Protein AF-A0A529NZ23-F1 (afdb_monomer_lite)

pLDDT: mean 83.36, std 11.13, range [45.53, 96.25]

Sequence (266 aa):
NFFEANLSHVSPADTTLSVTLPNNNSGGGTLKLCANLRYHPFFLPAAAMLIGRTASDRSLAACSEVRLKNTLEVALVLDNSGSMSNLGTGAGQKRIDLLKQAAKQLVDTLAQQAAAIKQIDKPVQFSIVPFAASVNVGTQNDNASWMDTYGLSPVHHENFDWTTLNATNKYAQKFNGIWYKKGSDWGEQEGQMLTRFSLYRDMKVVTSHERIVGSKRVVCDEYRSNHTCKRSHDEYDYNDTYGPFASWQGCVEDRPYPYNVNDAPA

Radius of gyration: 38.14 Å; chains: 1; bounding box: 65×62×131 Å

Structure (mmCIF, N/CA/C/O backbone):
data_AF-A0A529NZ23-F1
#
_entry.id   AF-A0A529NZ23-F1
#
loop_
_atom_site.group_PDB
_atom_site.id
_atom_site.type_symbol
_atom_site.label_atom_id
_atom_site.label_alt_id
_atom_site.label_comp_id
_atom_site.label_asym_id
_atom_site.label_entity_id
_atom_site.label_seq_id
_atom_site.pdbx_PDB_ins_code
_atom_site.Cartn_x
_atom_site.Cartn_y
_atom_site.Cartn_z
_atom_site.occupancy
_atom_site.B_iso_or_equiv
_atom_site.auth_seq_id
_atom_site.auth_comp_id
_atom_site.auth_asym_id
_atom_site.auth_atom_id
_atom_site.pdbx_PDB_model_num
ATOM 1 N N . ASN A 1 1 ? 3.858 -41.351 -53.540 1.00 54.25 1 ASN A N 1
ATOM 2 C CA . ASN A 1 1 ? 3.116 -40.410 -52.679 1.00 54.25 1 ASN A CA 1
ATOM 3 C C . ASN A 1 1 ? 3.004 -39.072 -53.418 1.00 54.25 1 ASN A C 1
ATOM 5 O O . ASN A 1 1 ? 4.035 -38.510 -53.764 1.00 54.25 1 ASN A O 1
ATOM 9 N N . PHE A 1 2 ? 1.794 -38.601 -53.755 1.00 52.84 2 PHE A N 1
ATOM 10 C CA . PHE A 1 2 ? 1.559 -37.382 -54.564 1.00 52.84 2 PHE A CA 1
ATOM 11 C C . PHE A 1 2 ? 2.193 -36.116 -53.953 1.00 52.84 2 PHE A C 1
ATOM 13 O O . PHE A 1 2 ? 2.661 -35.236 -54.675 1.00 52.84 2 PHE A O 1
ATOM 20 N N . PHE A 1 3 ? 2.260 -36.052 -52.622 1.00 51.47 3 PHE A N 1
ATOM 21 C CA . PHE A 1 3 ? 2.822 -34.912 -51.900 1.00 51.47 3 PHE A CA 1
ATOM 22 C C . PHE A 1 3 ? 4.360 -34.872 -51.932 1.00 51.47 3 PHE A C 1
ATOM 24 O O . PHE A 1 3 ? 4.938 -33.790 -51.947 1.00 51.47 3 PHE A O 1
ATOM 31 N N . GLU A 1 4 ? 5.035 -36.020 -52.034 1.00 56.78 4 GLU A N 1
ATOM 32 C CA . GLU A 1 4 ? 6.508 -36.094 -52.035 1.00 56.78 4 GLU A CA 1
ATOM 33 C C . GLU A 1 4 ? 7.133 -35.669 -53.375 1.00 56.78 4 GLU A C 1
ATOM 35 O O . GLU A 1 4 ? 8.176 -35.022 -53.380 1.00 56.78 4 GLU A O 1
ATOM 40 N N . ALA A 1 5 ? 6.476 -35.938 -54.511 1.00 60.28 5 ALA A N 1
ATOM 41 C CA . ALA A 1 5 ? 6.982 -35.553 -55.840 1.00 60.28 5 ALA A CA 1
ATOM 42 C C . ALA A 1 5 ? 7.025 -34.024 -56.058 1.00 60.28 5 ALA A C 1
ATOM 44 O O . ALA A 1 5 ? 7.830 -33.509 -56.834 1.00 60.28 5 ALA A O 1
ATOM 45 N N . ASN A 1 6 ? 6.166 -33.289 -55.345 1.00 57.31 6 ASN A N 1
ATOM 46 C CA . ASN A 1 6 ? 6.165 -31.826 -55.325 1.00 57.31 6 ASN A CA 1
ATOM 47 C C . ASN A 1 6 ? 7.261 -31.249 -54.409 1.00 57.31 6 ASN A C 1
ATOM 49 O O . ASN A 1 6 ? 7.677 -30.113 -54.619 1.00 57.31 6 ASN A O 1
ATOM 53 N N . LEU A 1 7 ? 7.736 -32.007 -53.413 1.00 57.50 7 LEU A N 1
ATOM 54 C CA . LEU A 1 7 ? 8.766 -31.577 -52.457 1.00 57.50 7 LEU A CA 1
ATOM 55 C C . LEU A 1 7 ? 10.189 -31.963 -52.893 1.00 57.50 7 LEU A C 1
ATOM 57 O O . LEU A 1 7 ? 11.142 -31.299 -52.497 1.00 57.50 7 LEU A O 1
ATOM 61 N N . SER A 1 8 ? 10.348 -32.976 -53.751 1.00 56.72 8 SER A N 1
ATOM 62 C CA . SER A 1 8 ? 11.657 -33.432 -54.254 1.00 56.72 8 SER A CA 1
ATOM 63 C C . SER A 1 8 ? 12.394 -32.414 -55.138 1.00 56.72 8 SER A C 1
ATOM 65 O O . SER A 1 8 ? 13.553 -32.631 -55.474 1.00 56.72 8 SER A O 1
ATOM 67 N N . HIS A 1 9 ? 11.730 -31.318 -55.519 1.00 58.47 9 HIS A N 1
ATOM 68 C CA . HIS A 1 9 ? 12.276 -30.234 -56.344 1.00 58.47 9 HIS A CA 1
ATOM 69 C C . HIS A 1 9 ? 12.526 -28.941 -55.552 1.00 58.47 9 HIS A C 1
ATOM 71 O O . HIS A 1 9 ? 12.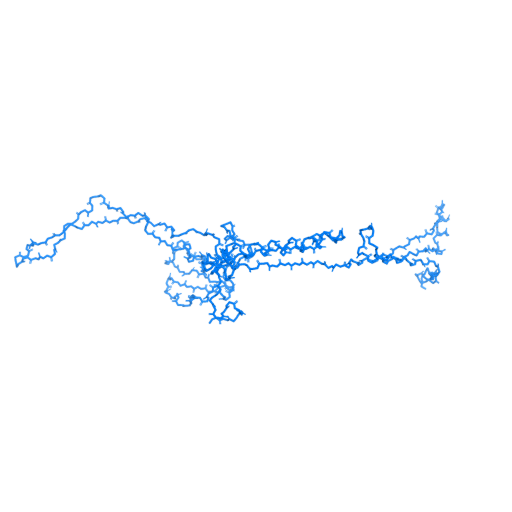765 -27.891 -56.144 1.00 58.47 9 HIS A O 1
ATOM 77 N N . VAL A 1 10 ? 12.478 -28.987 -54.215 1.00 64.94 10 VAL A N 1
ATOM 78 C CA . VAL A 1 10 ? 12.927 -27.862 -53.383 1.00 64.94 10 VAL A CA 1
ATOM 79 C C . VAL A 1 10 ? 14.457 -27.821 -53.430 1.00 64.94 10 VAL A C 1
ATOM 81 O O . VAL A 1 10 ? 15.138 -28.502 -52.666 1.00 64.94 10 VAL A O 1
ATOM 84 N N . SER A 1 11 ? 15.001 -27.053 -54.375 1.00 65.69 11 SER A N 1
ATOM 85 C CA . SER A 1 11 ? 16.442 -26.843 -54.503 1.00 65.69 11 SER A CA 1
ATOM 86 C C . SER A 1 11 ? 16.931 -25.85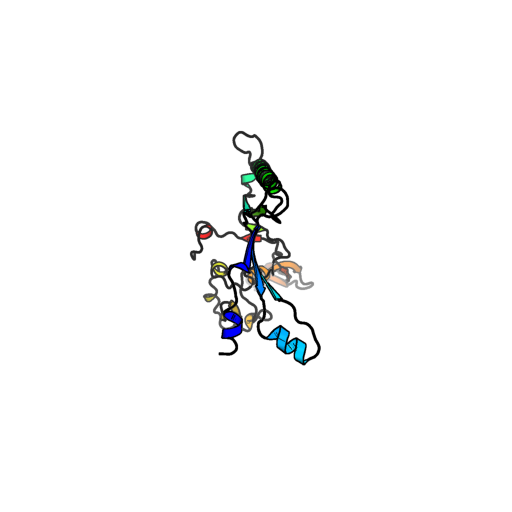3 -53.442 1.00 65.69 11 SER A C 1
ATOM 88 O O . SER A 1 11 ? 16.377 -24.755 -53.331 1.00 65.69 11 SER A O 1
ATOM 90 N N . PRO A 1 12 ? 18.012 -26.158 -52.702 1.00 62.53 12 PRO A N 1
ATOM 91 C CA . PRO A 1 12 ? 18.655 -25.179 -51.829 1.00 62.53 12 PRO A CA 1
ATOM 92 C C . PRO A 1 12 ? 19.096 -23.906 -52.571 1.00 62.53 12 PRO A C 1
ATOM 94 O O . PRO A 1 12 ? 19.132 -22.840 -51.965 1.00 62.53 12 PRO A O 1
ATOM 97 N N . ALA A 1 13 ? 19.376 -23.993 -53.879 1.00 70.69 13 ALA A N 1
ATOM 98 C CA . ALA A 1 13 ? 19.749 -22.843 -54.707 1.00 70.69 13 ALA A CA 1
ATOM 99 C C . ALA A 1 13 ? 18.588 -21.856 -54.948 1.00 70.69 13 ALA A C 1
ATOM 101 O O . ALA A 1 13 ? 18.836 -20.683 -55.211 1.00 70.69 13 ALA A O 1
ATOM 102 N N . ASP A 1 14 ? 17.335 -22.305 -54.802 1.00 75.81 14 ASP A N 1
ATOM 103 C CA . ASP A 1 14 ? 16.135 -21.462 -54.918 1.00 75.81 14 ASP A CA 1
ATOM 104 C C . ASP A 1 14 ? 15.753 -20.792 -53.587 1.00 75.81 14 ASP A C 1
ATOM 106 O O . ASP A 1 14 ? 14.727 -20.106 -53.491 1.00 75.81 14 ASP A O 1
ATOM 110 N N . THR A 1 15 ? 16.568 -20.993 -52.545 1.00 78.12 15 THR A N 1
ATOM 111 C CA . THR A 1 15 ? 16.392 -20.381 -51.228 1.00 78.12 15 THR A CA 1
ATOM 112 C C . THR A 1 15 ? 17.438 -19.297 -51.010 1.00 78.12 15 THR A C 1
ATOM 114 O O . THR A 1 15 ? 18.636 -19.561 -50.993 1.00 78.12 15 THR A O 1
ATOM 117 N N . THR A 1 16 ? 16.994 -18.065 -50.778 1.00 83.44 16 THR A N 1
ATOM 118 C CA . THR A 1 16 ? 17.874 -16.964 -50.370 1.00 83.44 16 THR A CA 1
ATOM 119 C C . THR A 1 16 ? 17.732 -16.723 -48.874 1.00 83.44 16 THR A C 1
ATOM 121 O O . THR A 1 16 ? 16.639 -16.412 -48.393 1.00 83.44 16 THR A O 1
ATOM 124 N N . LEU A 1 17 ? 18.843 -16.839 -48.144 1.00 80.56 17 LEU A N 1
ATOM 125 C CA . LEU A 1 17 ? 18.929 -16.470 -46.734 1.00 80.56 17 LEU A CA 1
ATOM 126 C C . LEU A 1 17 ? 19.473 -15.046 -46.609 1.00 80.56 17 LEU A C 1
ATOM 128 O O . LEU A 1 17 ? 20.592 -14.766 -47.032 1.00 80.56 17 LEU A O 1
ATOM 132 N N . SER A 1 18 ? 18.700 -14.152 -46.001 1.00 84.56 18 SER A N 1
ATOM 133 C CA . SER A 1 18 ? 19.134 -12.790 -45.692 1.00 84.56 18 SER A CA 1
ATOM 134 C C . SER A 1 18 ? 19.254 -12.601 -44.184 1.00 84.56 18 SER A C 1
ATOM 136 O O . SER A 1 18 ? 18.284 -12.818 -43.450 1.00 84.56 18 SER A O 1
ATOM 138 N N . VAL A 1 19 ? 20.431 -12.156 -43.745 1.00 78.81 19 VAL A N 1
ATOM 139 C CA . VAL A 1 19 ? 20.706 -11.749 -42.364 1.00 78.81 19 VAL A CA 1
ATOM 140 C C . VAL A 1 19 ? 20.800 -10.230 -42.328 1.00 78.81 19 VAL A C 1
ATOM 142 O O . VAL A 1 19 ? 21.653 -9.641 -42.990 1.00 78.81 19 VAL A O 1
ATOM 145 N N . THR A 1 20 ? 19.944 -9.588 -41.541 1.00 80.06 20 THR A N 1
ATOM 146 C CA . THR A 1 20 ? 20.077 -8.166 -41.222 1.00 80.06 20 THR A CA 1
ATOM 147 C C . THR A 1 20 ? 20.717 -8.045 -39.849 1.00 80.06 20 THR A C 1
ATOM 149 O O . THR A 1 20 ? 20.112 -8.409 -38.839 1.00 80.06 20 THR A O 1
ATOM 152 N N . LEU A 1 21 ? 21.963 -7.566 -39.833 1.00 73.69 21 LEU A N 1
ATOM 153 C CA . LEU A 1 21 ? 22.687 -7.273 -38.601 1.00 73.69 21 LEU A CA 1
ATOM 154 C C . LEU A 1 21 ? 22.240 -5.923 -38.021 1.00 73.69 21 LEU A C 1
ATOM 156 O O . LEU A 1 21 ? 21.904 -5.014 -38.790 1.00 73.69 21 LEU A O 1
ATOM 160 N N . PRO A 1 22 ? 22.283 -5.764 -36.686 1.00 69.81 22 PRO A N 1
ATOM 161 C CA . PRO A 1 22 ? 22.019 -4.484 -36.047 1.00 69.81 22 PRO A CA 1
ATOM 162 C C . PRO A 1 22 ? 22.964 -3.396 -36.565 1.00 69.81 22 PRO A C 1
ATOM 164 O O . PRO A 1 22 ? 24.168 -3.627 -36.687 1.00 69.81 22 PRO A O 1
ATOM 167 N N . ASN A 1 23 ? 22.441 -2.200 -36.845 1.00 64.06 23 ASN A N 1
ATOM 168 C CA . ASN A 1 23 ? 23.262 -1.039 -37.183 1.00 64.06 23 ASN A CA 1
ATOM 169 C C . ASN A 1 23 ? 22.909 0.173 -36.307 1.00 64.06 23 ASN A C 1
ATOM 171 O O . ASN A 1 23 ? 21.783 0.337 -35.837 1.00 64.06 23 ASN A O 1
ATOM 175 N N . ASN A 1 24 ? 23.905 1.027 -36.071 1.00 55.84 24 ASN A N 1
ATOM 176 C CA . ASN A 1 24 ? 23.799 2.126 -35.107 1.00 55.84 24 ASN A CA 1
ATOM 177 C C . ASN A 1 24 ? 23.061 3.363 -35.647 1.00 55.84 24 ASN A C 1
ATOM 179 O O . ASN A 1 24 ? 22.791 4.284 -34.881 1.00 55.84 24 ASN A O 1
ATOM 183 N N . ASN A 1 25 ? 22.709 3.398 -36.938 1.00 52.31 25 ASN A N 1
ATOM 184 C CA . ASN A 1 25 ? 22.304 4.636 -37.612 1.00 52.31 25 ASN A CA 1
ATOM 185 C C . ASN A 1 25 ? 20.798 4.747 -37.887 1.00 52.31 25 ASN A C 1
ATOM 187 O O . ASN A 1 25 ? 20.319 5.844 -38.168 1.00 52.31 25 ASN A O 1
ATOM 191 N N . SER A 1 26 ? 20.022 3.661 -37.812 1.00 45.53 26 SER A N 1
ATOM 192 C CA . SER A 1 26 ? 18.569 3.709 -38.041 1.00 45.53 26 SER A CA 1
ATOM 193 C C . SER A 1 26 ? 17.845 2.559 -37.334 1.00 45.53 26 SER A C 1
ATOM 195 O O . SER A 1 26 ? 17.457 1.574 -37.948 1.00 45.53 26 SER A O 1
ATOM 197 N N . GLY A 1 27 ? 17.651 2.695 -36.020 1.00 50.78 27 GLY A N 1
ATOM 198 C CA . GLY A 1 27 ? 16.527 2.061 -35.318 1.00 50.78 27 GLY A CA 1
ATOM 199 C C . GLY A 1 27 ? 16.468 0.529 -35.210 1.00 50.78 27 GLY A C 1
ATOM 200 O O . GLY A 1 27 ? 15.372 0.026 -34.997 1.00 50.78 27 GLY A O 1
ATOM 201 N N . GLY A 1 28 ? 17.563 -0.231 -35.302 1.00 51.31 28 GLY A N 1
ATOM 202 C CA . GLY A 1 28 ? 17.454 -1.697 -35.338 1.00 51.31 28 GLY A CA 1
ATOM 203 C C . GLY A 1 28 ? 18.426 -2.454 -34.446 1.00 51.31 28 GLY A C 1
ATOM 204 O O . GLY A 1 28 ? 19.345 -3.073 -34.963 1.00 51.31 28 GLY A O 1
ATOM 205 N N . GLY A 1 29 ? 18.169 -2.534 -33.135 1.00 62.53 29 GLY A N 1
ATOM 206 C CA . GLY A 1 29 ? 18.735 -3.570 -32.247 1.00 62.53 29 GLY A CA 1
ATOM 207 C C . GLY A 1 29 ? 18.154 -4.970 -32.515 1.00 62.53 29 GLY A C 1
ATOM 208 O O . GLY A 1 29 ? 18.043 -5.798 -31.614 1.00 62.53 29 GLY A O 1
ATOM 209 N N . THR A 1 30 ? 17.684 -5.209 -33.736 1.00 64.44 30 THR A N 1
ATOM 210 C CA . THR A 1 30 ? 16.941 -6.388 -34.167 1.00 64.44 30 THR A CA 1
ATOM 211 C C . THR A 1 30 ? 17.823 -7.205 -35.092 1.00 64.44 30 THR A C 1
ATOM 213 O O . THR A 1 30 ? 18.170 -6.757 -36.184 1.00 64.44 30 THR A O 1
ATOM 216 N N . LEU A 1 31 ? 18.170 -8.414 -34.662 1.00 72.62 31 LEU A N 1
ATOM 217 C CA . LEU A 1 31 ? 18.709 -9.429 -35.550 1.00 72.62 31 LEU A CA 1
ATOM 218 C C . LEU A 1 31 ? 17.527 -10.042 -36.301 1.00 72.62 31 LEU A C 1
ATOM 220 O O . LEU A 1 31 ? 16.664 -10.677 -35.689 1.00 72.62 31 LEU A O 1
ATOM 224 N N . LYS A 1 32 ? 17.482 -9.844 -37.618 1.00 82.06 32 LYS A N 1
ATOM 225 C CA . LYS A 1 32 ? 16.440 -10.420 -38.472 1.00 82.06 32 LYS A CA 1
ATOM 226 C C . LYS A 1 32 ? 17.046 -11.452 -39.406 1.00 82.06 32 LYS A C 1
ATOM 228 O O . LYS A 1 32 ? 17.988 -11.159 -40.141 1.00 82.06 32 LYS A O 1
ATOM 233 N N . LEU A 1 33 ? 16.480 -12.650 -39.381 1.00 83.31 33 LEU A N 1
ATOM 234 C CA . LEU A 1 33 ? 16.806 -13.744 -40.281 1.00 83.31 33 LEU A CA 1
ATOM 235 C C . LEU A 1 33 ? 15.581 -14.024 -41.145 1.00 83.31 33 LEU A C 1
ATOM 237 O O . LEU A 1 33 ? 14.532 -14.365 -40.609 1.00 83.31 33 LEU A O 1
ATOM 241 N N . CYS A 1 34 ? 15.703 -13.900 -42.463 1.00 88.12 34 CYS A N 1
ATOM 242 C CA . CYS A 1 34 ? 14.637 -14.270 -43.392 1.00 88.12 34 CYS A CA 1
ATOM 243 C C . CYS A 1 34 ? 15.142 -15.288 -44.407 1.00 88.12 34 CYS A C 1
ATOM 245 O O . CYS A 1 34 ? 16.198 -15.095 -45.008 1.00 88.12 34 CYS A O 1
ATOM 247 N N . ALA A 1 35 ? 14.361 -16.341 -44.623 1.00 87.56 35 ALA A N 1
ATOM 248 C CA . ALA A 1 35 ? 14.525 -17.289 -45.710 1.00 87.56 35 ALA A CA 1
ATOM 249 C C . ALA A 1 35 ? 13.401 -17.064 -46.725 1.00 87.56 35 ALA A C 1
ATOM 251 O O . ALA A 1 35 ? 12.222 -17.127 -46.375 1.00 87.56 35 ALA A O 1
ATOM 252 N N . ASN A 1 36 ? 13.771 -16.797 -47.974 1.00 88.38 36 ASN A N 1
ATOM 253 C CA . ASN A 1 36 ? 12.838 -16.689 -49.090 1.00 88.38 36 ASN A CA 1
ATOM 254 C C . ASN A 1 36 ? 13.072 -17.863 -50.037 1.00 88.38 36 ASN A C 1
ATOM 256 O O . ASN A 1 36 ? 14.165 -17.989 -50.583 1.00 88.38 36 ASN A O 1
ATOM 260 N N . LEU A 1 37 ? 12.056 -18.696 -50.236 1.00 86.62 37 LEU A N 1
ATOM 261 C CA . LEU A 1 37 ? 12.064 -19.818 -51.167 1.00 86.62 37 LEU A CA 1
ATOM 262 C C . LEU A 1 37 ? 11.203 -19.475 -52.383 1.00 86.62 37 LEU A C 1
ATOM 264 O O . LEU A 1 37 ? 10.022 -19.143 -52.244 1.00 86.62 37 LEU A O 1
ATOM 268 N N . ARG A 1 38 ? 11.772 -19.603 -53.584 1.00 85.56 38 ARG A N 1
ATOM 269 C CA . ARG A 1 38 ? 11.002 -19.606 -54.830 1.00 85.56 38 ARG A CA 1
ATOM 270 C C . ARG A 1 38 ? 10.615 -21.042 -55.171 1.00 85.56 38 ARG A C 1
ATOM 272 O O . ARG A 1 38 ? 11.429 -21.831 -55.630 1.00 85.56 38 ARG A O 1
ATOM 279 N N . TYR A 1 39 ? 9.362 -21.384 -54.912 1.00 83.38 39 TYR A N 1
ATOM 280 C CA . TYR A 1 39 ? 8.818 -22.705 -55.168 1.00 83.38 39 TYR A CA 1
ATOM 281 C C . TYR A 1 39 ? 8.266 -22.810 -56.594 1.00 83.38 39 TYR A C 1
ATOM 283 O O . TYR A 1 39 ? 7.374 -22.048 -56.978 1.00 83.38 39 TYR A O 1
ATOM 291 N N . HIS A 1 40 ? 8.776 -23.786 -57.345 1.00 83.31 40 HIS A N 1
ATOM 292 C CA . HIS A 1 40 ? 8.374 -24.105 -58.714 1.00 83.31 40 HIS A CA 1
ATOM 293 C C . HIS A 1 40 ? 7.441 -25.334 -58.694 1.00 83.31 40 HIS A C 1
ATOM 295 O O . HIS A 1 40 ? 7.916 -26.471 -58.647 1.00 83.31 40 HIS A O 1
ATOM 301 N N . PRO A 1 41 ? 6.107 -25.151 -58.667 1.00 80.19 41 PRO A N 1
ATOM 302 C CA . PRO A 1 41 ? 5.172 -26.266 -58.563 1.00 80.19 41 PRO A CA 1
ATOM 303 C C . PRO A 1 41 ? 5.152 -27.089 -59.854 1.00 80.19 41 PRO A C 1
ATOM 305 O O . PRO A 1 41 ? 4.814 -26.573 -60.916 1.00 80.19 41 PRO A O 1
ATOM 308 N N . PHE A 1 42 ? 5.435 -28.388 -59.763 1.00 80.00 42 PHE A N 1
ATOM 309 C CA . PHE A 1 42 ? 5.557 -29.253 -60.943 1.00 80.00 42 PHE A CA 1
ATOM 310 C C . PHE A 1 42 ? 4.226 -29.435 -61.695 1.00 80.00 42 PHE A C 1
ATOM 312 O O . PHE A 1 42 ? 4.172 -29.357 -62.920 1.00 80.00 42 PHE A O 1
ATOM 319 N N . PHE A 1 43 ? 3.122 -29.633 -60.969 1.00 81.19 43 PHE A N 1
ATOM 320 C CA . PHE A 1 43 ? 1.817 -29.944 -61.575 1.00 81.19 43 PHE A CA 1
ATOM 321 C C . PHE A 1 43 ? 0.916 -28.724 -61.803 1.00 81.19 43 PHE A C 1
ATOM 323 O O . PHE A 1 43 ? -0.050 -28.806 -62.565 1.00 81.19 43 PHE A O 1
ATOM 330 N N . LEU A 1 44 ? 1.203 -27.590 -61.156 1.00 84.00 44 LEU A N 1
ATOM 331 C CA . LEU A 1 44 ? 0.340 -26.408 -61.223 1.00 84.00 44 LEU A CA 1
ATOM 332 C C . LEU A 1 44 ? 0.247 -25.806 -62.640 1.00 84.00 44 LEU A C 1
ATOM 334 O O . LEU A 1 44 ? -0.865 -25.446 -63.022 1.00 84.00 44 LEU A O 1
ATOM 338 N N . PRO A 1 45 ? 1.326 -25.725 -63.448 1.00 85.56 45 PRO A N 1
ATOM 339 C CA . PRO A 1 45 ? 1.234 -25.241 -64.827 1.00 85.56 45 PRO A CA 1
ATOM 340 C C . PRO A 1 45 ? 0.336 -26.104 -65.713 1.00 85.56 45 PRO A C 1
ATOM 342 O O . PRO A 1 45 ? -0.512 -25.567 -66.422 1.00 85.56 45 PRO A O 1
ATOM 345 N N . ALA A 1 46 ? 0.461 -27.431 -65.628 1.00 84.94 46 ALA A N 1
ATOM 346 C CA . ALA A 1 46 ? -0.374 -28.354 -66.395 1.00 84.94 46 ALA A CA 1
ATOM 347 C C . ALA A 1 46 ? -1.851 -28.273 -65.969 1.00 84.94 46 ALA A C 1
ATOM 349 O O . ALA A 1 46 ? -2.742 -28.202 -66.814 1.00 84.94 46 ALA A O 1
ATOM 350 N N . ALA A 1 47 ? -2.116 -28.209 -64.661 1.00 85.12 47 ALA A N 1
ATOM 351 C CA . ALA A 1 47 ? -3.469 -28.041 -64.137 1.00 85.12 47 ALA A CA 1
ATOM 352 C C . ALA A 1 47 ? -4.085 -26.691 -64.537 1.00 85.12 47 ALA A C 1
ATOM 354 O O . ALA A 1 47 ? -5.253 -26.642 -64.912 1.00 85.12 47 ALA A O 1
ATOM 355 N N . ALA A 1 48 ? -3.306 -25.604 -64.501 1.00 86.12 48 ALA A N 1
ATOM 356 C CA . ALA A 1 48 ? -3.753 -24.288 -64.945 1.00 86.12 48 ALA A CA 1
ATOM 357 C C . ALA A 1 48 ? -4.086 -24.288 -66.444 1.00 86.12 48 ALA A C 1
ATOM 359 O O . ALA A 1 48 ? -5.137 -23.776 -66.827 1.00 86.12 48 ALA A O 1
ATOM 360 N N . MET A 1 49 ? -3.260 -24.934 -67.273 1.00 87.31 49 MET A N 1
ATOM 361 C CA . MET A 1 49 ? -3.490 -25.053 -68.714 1.00 87.31 49 MET A CA 1
ATOM 362 C C . MET A 1 49 ? -4.809 -25.775 -69.034 1.00 87.31 49 MET A C 1
ATOM 364 O O . MET A 1 49 ? -5.550 -25.329 -69.908 1.00 87.31 49 MET A O 1
ATOM 368 N N . LEU A 1 50 ? -5.150 -26.831 -68.286 1.00 89.12 50 LEU A N 1
ATOM 369 C CA . LEU A 1 50 ? -6.401 -27.588 -68.455 1.00 89.12 50 LEU A CA 1
ATOM 370 C C . LEU A 1 50 ? -7.667 -26.767 -68.160 1.00 89.12 50 LEU A C 1
ATOM 372 O O . LEU A 1 50 ? -8.731 -27.076 -68.687 1.00 89.12 50 LEU A O 1
ATOM 376 N N . ILE A 1 51 ? -7.556 -25.715 -67.348 1.00 92.69 51 ILE A N 1
ATOM 377 C CA . ILE A 1 51 ? -8.661 -24.798 -67.024 1.00 92.69 51 ILE A CA 1
ATOM 378 C C . ILE A 1 51 ? -8.533 -23.446 -67.746 1.00 92.69 51 ILE A C 1
ATOM 380 O O . ILE A 1 51 ? -9.174 -22.472 -67.352 1.00 92.69 51 ILE A O 1
ATOM 384 N N . GLY A 1 52 ? -7.689 -23.370 -68.783 1.00 88.75 52 GLY A N 1
ATOM 385 C CA . GLY A 1 52 ? -7.488 -22.168 -69.598 1.00 88.75 52 GLY A CA 1
ATOM 386 C C . GLY A 1 52 ? -6.801 -21.012 -68.864 1.00 88.75 52 GLY A C 1
ATOM 387 O O . GLY A 1 52 ? -7.041 -19.850 -69.182 1.00 88.75 52 GLY A O 1
ATOM 388 N N . ARG A 1 53 ? -5.973 -21.305 -67.855 1.00 89.88 53 ARG A N 1
ATOM 389 C CA . ARG A 1 53 ? -5.231 -20.320 -67.054 1.00 89.88 53 ARG A CA 1
ATOM 390 C C . ARG A 1 53 ? -3.722 -20.513 -67.177 1.00 89.88 53 ARG A C 1
ATOM 392 O O . ARG A 1 53 ? -3.231 -21.576 -67.543 1.00 89.88 53 ARG A O 1
ATOM 399 N N . THR A 1 54 ? -2.975 -19.482 -66.804 1.00 85.00 54 THR A N 1
ATOM 400 C CA . THR A 1 54 ? -1.521 -19.541 -66.637 1.00 85.00 54 THR A CA 1
ATOM 401 C C . THR A 1 54 ? -1.166 -19.726 -65.163 1.00 85.00 54 THR A C 1
ATOM 403 O O . THR A 1 54 ? -1.845 -19.210 -64.271 1.00 85.00 54 THR A O 1
ATOM 406 N N . ALA A 1 55 ? -0.107 -20.490 -64.893 1.00 83.50 55 ALA A N 1
ATOM 407 C CA . ALA A 1 55 ? 0.469 -20.622 -63.559 1.00 83.50 55 ALA A CA 1
ATOM 408 C C . ALA A 1 55 ? 1.792 -19.864 -63.472 1.00 83.50 55 ALA A C 1
ATOM 410 O O . ALA A 1 55 ? 2.467 -19.640 -64.474 1.00 83.50 55 ALA A O 1
ATOM 411 N N . SER A 1 56 ? 2.165 -19.512 -62.251 1.00 83.25 56 SER A N 1
ATOM 412 C CA . SER A 1 56 ? 3.439 -18.887 -61.925 1.00 83.25 56 SER A CA 1
ATOM 413 C C . SER A 1 56 ? 4.013 -19.520 -60.667 1.00 83.25 56 SER A C 1
ATOM 415 O O . SER A 1 56 ? 3.284 -20.150 -59.891 1.00 83.25 56 SER A O 1
ATOM 417 N N . ASP A 1 57 ? 5.308 -19.319 -60.458 1.00 85.25 57 ASP A N 1
ATOM 418 C CA . ASP A 1 57 ? 5.997 -19.743 -59.243 1.00 85.25 57 ASP A CA 1
ATOM 419 C C . ASP A 1 57 ? 5.366 -19.110 -57.998 1.00 85.25 57 ASP A C 1
ATOM 421 O O . ASP A 1 57 ? 4.636 -18.109 -58.055 1.00 85.25 57 ASP A O 1
ATOM 425 N N . ARG A 1 58 ? 5.638 -19.710 -56.842 1.00 82.94 58 ARG A N 1
ATOM 426 C CA . ARG A 1 58 ? 5.174 -19.209 -55.549 1.00 82.94 58 ARG A CA 1
ATOM 427 C C . ARG A 1 58 ? 6.368 -18.815 -54.703 1.00 82.94 58 ARG A C 1
ATOM 429 O O . ARG A 1 58 ? 7.309 -19.582 -54.560 1.00 82.94 58 ARG A O 1
ATOM 436 N N . SER A 1 59 ? 6.325 -17.616 -54.137 1.00 83.31 59 SER A N 1
ATOM 437 C CA . SER A 1 59 ? 7.309 -17.191 -53.148 1.00 83.31 59 SER A CA 1
ATOM 438 C C . SER A 1 59 ? 6.787 -17.530 -51.758 1.00 83.31 59 SER A C 1
ATOM 440 O O . SER A 1 59 ? 5.656 -17.184 -51.416 1.00 83.31 59 SER A O 1
ATOM 442 N N . LEU A 1 60 ? 7.602 -18.236 -50.984 1.00 83.50 60 LEU A N 1
ATOM 443 C CA . LEU A 1 60 ? 7.367 -18.526 -49.578 1.00 83.50 60 LEU A CA 1
ATOM 444 C C . LEU A 1 60 ? 8.440 -17.802 -48.772 1.00 83.50 60 LEU A C 1
ATOM 446 O O . LEU A 1 60 ? 9.624 -17.914 -49.083 1.00 83.50 60 LEU A O 1
ATOM 450 N N . ALA A 1 61 ? 8.031 -17.073 -47.741 1.00 85.62 61 ALA A N 1
ATOM 451 C CA . ALA A 1 61 ? 8.944 -16.355 -46.866 1.00 85.62 61 ALA A CA 1
ATOM 452 C C . ALA A 1 61 ? 8.723 -16.792 -45.420 1.00 85.62 61 ALA A C 1
ATOM 454 O O . ALA A 1 61 ? 7.588 -16.834 -44.943 1.00 85.62 61 ALA A O 1
ATOM 455 N N . ALA A 1 62 ? 9.814 -17.085 -44.721 1.00 84.62 62 ALA A N 1
ATOM 456 C CA . ALA A 1 62 ? 9.827 -17.297 -43.284 1.00 84.62 62 ALA A CA 1
ATOM 457 C C . ALA A 1 62 ? 10.851 -16.346 -42.670 1.00 84.62 62 ALA A C 1
ATOM 459 O O . ALA A 1 62 ? 12.018 -16.354 -43.057 1.00 84.62 62 ALA A O 1
ATOM 460 N N . CYS A 1 63 ? 10.416 -15.522 -41.722 1.00 84.69 63 CYS A N 1
ATOM 461 C CA . CYS A 1 63 ? 11.287 -14.593 -41.017 1.00 84.69 63 CYS A CA 1
ATOM 462 C C . CYS A 1 63 ? 11.215 -14.843 -39.513 1.00 84.69 63 CYS A C 1
ATOM 464 O O . CYS A 1 63 ? 10.130 -15.005 -38.961 1.00 84.69 63 CYS A O 1
ATOM 466 N N . SER A 1 64 ? 12.373 -14.813 -38.862 1.00 78.31 64 SER A N 1
ATOM 467 C CA . SER A 1 64 ? 12.513 -14.753 -37.413 1.00 78.31 64 SER A CA 1
ATOM 468 C C . SER A 1 64 ? 13.228 -13.460 -37.048 1.00 78.31 64 SER A C 1
ATOM 470 O O . SER A 1 64 ? 14.237 -13.102 -37.657 1.00 78.31 64 SER A O 1
ATOM 472 N N . GLU A 1 65 ? 12.710 -12.757 -36.049 1.00 80.31 65 GLU A N 1
ATOM 473 C CA . GLU A 1 65 ? 13.256 -11.487 -35.587 1.00 80.31 65 GLU A CA 1
ATOM 474 C C . GLU A 1 65 ? 13.458 -11.542 -34.075 1.00 80.31 65 GLU A C 1
ATOM 476 O O . GLU A 1 65 ? 12.543 -11.884 -33.328 1.00 80.31 65 GLU A O 1
ATOM 481 N N . VAL A 1 66 ? 14.670 -11.215 -33.626 1.00 66.56 66 VAL A N 1
ATOM 482 C CA . VAL A 1 66 ? 15.022 -11.143 -32.206 1.00 66.56 66 VAL A CA 1
ATOM 483 C C . VAL A 1 66 ? 15.532 -9.743 -31.912 1.00 66.56 66 VAL A C 1
ATOM 485 O O . VAL A 1 66 ? 16.503 -9.282 -32.511 1.00 66.56 66 VAL A O 1
ATOM 488 N N . ARG A 1 67 ? 14.887 -9.059 -30.967 1.00 66.69 67 ARG A N 1
ATOM 489 C CA . ARG A 1 67 ? 15.326 -7.751 -30.477 1.00 66.69 67 ARG A CA 1
ATOM 490 C C . ARG A 1 67 ? 16.253 -7.936 -29.282 1.00 66.69 67 ARG A C 1
ATOM 492 O O . ARG A 1 67 ? 15.825 -8.425 -28.242 1.00 66.69 67 ARG A O 1
ATOM 499 N N . LEU A 1 68 ? 17.501 -7.515 -29.429 1.00 59.59 68 LEU A N 1
ATOM 500 C CA . LEU A 1 68 ? 18.499 -7.497 -28.365 1.00 59.59 68 LEU A CA 1
ATOM 501 C C . LEU A 1 68 ? 18.153 -6.320 -27.431 1.00 59.59 68 LEU A C 1
ATOM 503 O O . LEU A 1 68 ? 18.240 -5.161 -27.836 1.00 59.59 68 LEU A O 1
ATOM 507 N N . LYS A 1 69 ? 17.649 -6.600 -26.221 1.00 60.34 69 LYS A N 1
ATOM 508 C CA . LYS A 1 69 ? 17.160 -5.584 -25.268 1.00 60.34 69 LYS A CA 1
ATOM 509 C C . LYS A 1 69 ? 18.056 -5.518 -24.033 1.00 60.34 69 LYS A C 1
ATOM 511 O O . LYS A 1 69 ? 18.178 -6.518 -23.339 1.00 60.34 69 LYS A O 1
ATOM 516 N N . ASN A 1 70 ? 18.539 -4.320 -23.707 1.00 59.16 70 ASN A N 1
ATOM 517 C CA . ASN A 1 70 ? 19.041 -3.974 -22.375 1.00 59.16 70 ASN A CA 1
ATOM 518 C C . ASN A 1 70 ? 18.174 -2.826 -21.833 1.00 59.16 70 ASN A C 1
ATOM 520 O O . ASN A 1 70 ? 18.503 -1.659 -22.029 1.00 59.16 70 ASN A O 1
ATOM 524 N N . THR A 1 71 ? 17.025 -3.148 -21.237 1.00 69.88 71 THR A N 1
ATOM 525 C CA . THR A 1 71 ? 16.231 -2.191 -20.446 1.00 69.88 71 THR A CA 1
ATOM 526 C C . THR A 1 71 ? 16.687 -2.254 -18.995 1.00 69.88 71 THR A C 1
ATOM 528 O O . THR A 1 71 ? 16.919 -3.348 -18.483 1.00 69.88 71 THR A O 1
ATOM 531 N N . LEU A 1 72 ? 16.804 -1.104 -18.333 1.00 75.06 72 LEU A N 1
ATOM 532 C CA . LEU A 1 72 ? 17.146 -1.029 -16.913 1.00 75.06 72 LEU A CA 1
ATOM 533 C C . LEU A 1 72 ? 15.945 -0.523 -16.107 1.00 75.06 72 LEU A C 1
ATOM 535 O O . LEU A 1 72 ? 15.429 0.561 -16.371 1.00 75.06 72 LEU A O 1
ATOM 539 N N . GLU A 1 73 ? 15.532 -1.282 -15.098 1.00 83.81 73 GLU A N 1
ATOM 540 C CA . GLU A 1 73 ? 14.506 -0.875 -14.136 1.00 83.81 73 GLU A CA 1
ATOM 541 C C . GLU A 1 73 ? 15.167 -0.642 -12.775 1.00 83.81 73 GLU A C 1
ATOM 543 O O . GLU A 1 73 ? 15.870 -1.513 -12.262 1.00 83.81 73 GLU A O 1
ATOM 548 N N . VAL A 1 74 ? 14.979 0.548 -12.202 1.00 82.25 74 VAL A N 1
ATOM 549 C CA . VAL A 1 74 ? 15.610 0.957 -10.940 1.00 82.25 74 VAL A CA 1
ATOM 550 C C . VAL A 1 74 ? 14.542 1.406 -9.952 1.00 82.25 74 VAL A C 1
ATOM 552 O O . VAL A 1 74 ? 13.803 2.352 -10.220 1.00 82.25 74 VAL A O 1
ATOM 555 N N . ALA A 1 75 ? 14.500 0.769 -8.782 1.00 87.31 75 ALA A N 1
ATOM 556 C CA . ALA A 1 75 ? 13.676 1.204 -7.660 1.00 87.31 75 ALA A CA 1
ATOM 557 C C . ALA A 1 75 ? 14.529 1.957 -6.633 1.00 87.31 75 ALA A C 1
ATOM 559 O O . ALA A 1 75 ? 15.473 1.407 -6.067 1.00 87.31 75 ALA A O 1
ATOM 560 N N . LEU A 1 76 ? 14.195 3.224 -6.391 1.00 87.69 76 LEU A N 1
ATOM 561 C CA . LEU A 1 76 ? 14.836 4.064 -5.385 1.00 87.69 76 LEU A CA 1
ATOM 562 C C . LEU A 1 76 ? 14.009 4.029 -4.101 1.00 87.69 76 LEU A C 1
ATOM 564 O O . LEU A 1 76 ? 12.986 4.705 -3.998 1.00 87.69 76 LEU A O 1
ATOM 568 N N . VAL A 1 77 ? 14.463 3.251 -3.121 1.00 88.62 77 VAL A N 1
ATOM 569 C CA . VAL A 1 77 ? 13.856 3.188 -1.785 1.00 88.62 77 VAL A CA 1
ATOM 570 C C . VAL A 1 77 ? 14.551 4.220 -0.897 1.00 88.62 77 VAL A C 1
ATOM 572 O O . VAL A 1 77 ? 15.735 4.088 -0.593 1.00 88.62 77 VAL A O 1
ATOM 575 N N . LEU A 1 78 ? 13.849 5.305 -0.565 1.00 87.94 78 LEU A N 1
ATOM 576 C CA . LEU A 1 78 ? 14.436 6.516 0.016 1.00 87.94 78 LEU A CA 1
ATOM 577 C C . LEU A 1 78 ? 13.920 6.752 1.438 1.00 87.94 78 LEU A C 1
ATOM 579 O O . LEU A 1 78 ? 12.730 6.998 1.623 1.00 87.94 78 LEU A O 1
ATOM 583 N N . ASP A 1 79 ? 14.823 6.737 2.421 1.00 86.88 79 ASP A N 1
ATOM 584 C CA . ASP A 1 79 ? 14.500 7.047 3.820 1.00 86.88 79 ASP A CA 1
ATOM 585 C C . ASP A 1 79 ? 14.064 8.519 3.951 1.00 86.88 79 ASP A C 1
ATOM 587 O O . ASP A 1 79 ? 14.788 9.442 3.558 1.00 86.88 79 ASP A O 1
ATOM 591 N N . ASN A 1 80 ? 12.865 8.744 4.489 1.00 88.56 80 ASN A N 1
ATOM 592 C CA . ASN A 1 80 ? 12.317 10.062 4.808 1.00 88.56 80 ASN A CA 1
ATOM 593 C C . ASN A 1 80 ? 11.983 10.235 6.302 1.00 88.56 80 ASN A C 1
ATOM 595 O O . ASN A 1 80 ? 11.242 11.153 6.664 1.00 88.56 80 ASN A O 1
ATOM 599 N N . SER A 1 81 ? 12.543 9.384 7.167 1.00 88.31 81 SER A N 1
ATOM 600 C CA . SER A 1 81 ? 12.387 9.434 8.621 1.00 88.31 81 SER A CA 1
ATOM 601 C C . SER A 1 81 ? 12.828 10.774 9.219 1.00 88.31 81 SER A C 1
ATOM 603 O O . SER A 1 81 ? 13.589 11.545 8.629 1.00 88.31 81 SER A O 1
ATOM 605 N N . GLY A 1 82 ? 12.400 11.054 10.455 1.00 86.38 82 GLY A N 1
ATOM 606 C CA . GLY A 1 82 ? 12.734 12.306 11.145 1.00 86.38 82 GLY A CA 1
ATOM 607 C C . GLY A 1 82 ? 14.243 12.586 11.231 1.00 86.38 82 GLY A C 1
ATOM 608 O O . GLY A 1 82 ? 14.661 13.742 11.144 1.00 86.38 82 GLY A O 1
ATOM 609 N N . SER A 1 83 ? 15.076 11.538 11.298 1.00 87.44 83 SER A N 1
ATOM 610 C CA . SER A 1 83 ? 16.541 11.655 11.336 1.00 87.44 83 SER A CA 1
ATOM 611 C C . SER A 1 83 ? 17.137 12.306 10.078 1.00 87.44 83 SER A C 1
ATOM 613 O O . SER A 1 83 ? 18.214 12.905 10.136 1.00 87.44 83 SER A O 1
ATOM 615 N N . MET A 1 84 ? 16.415 12.265 8.955 1.00 90.50 84 MET A N 1
ATOM 616 C CA . MET A 1 84 ? 16.815 12.867 7.684 1.00 90.50 84 MET A CA 1
ATOM 617 C C . MET A 1 84 ? 16.690 14.399 7.680 1.00 90.50 84 MET A C 1
ATOM 619 O O . MET A 1 84 ? 17.251 15.065 6.807 1.00 90.50 84 MET A O 1
ATOM 623 N N . SER A 1 85 ? 16.021 14.981 8.683 1.00 90.75 85 SER A N 1
ATOM 624 C CA . SER A 1 85 ? 15.995 16.434 8.903 1.00 90.75 85 SER A CA 1
ATOM 625 C C . SER A 1 85 ? 17.276 16.975 9.545 1.00 90.75 85 SER A C 1
ATOM 627 O O . SER A 1 85 ? 17.481 18.190 9.550 1.00 90.75 85 SER A O 1
ATOM 629 N N . ASN A 1 86 ? 18.140 16.097 10.066 1.00 88.94 86 ASN A N 1
ATOM 630 C CA . ASN A 1 86 ? 19.422 16.477 10.653 1.00 88.94 86 ASN A CA 1
ATOM 631 C C . ASN A 1 86 ? 20.432 16.875 9.579 1.00 88.94 86 ASN A C 1
ATOM 633 O O . ASN A 1 86 ? 20.331 16.467 8.421 1.00 88.94 86 ASN A O 1
ATOM 637 N N . LEU A 1 87 ? 21.451 17.635 9.981 1.00 88.25 87 LEU A N 1
ATOM 638 C CA . LEU A 1 87 ? 22.552 17.983 9.093 1.00 88.25 87 LEU A CA 1
ATOM 639 C C . LEU A 1 87 ? 23.366 16.736 8.708 1.00 88.25 87 LEU A C 1
ATOM 641 O O . LEU A 1 87 ? 23.619 15.838 9.518 1.00 88.25 87 LEU A O 1
ATOM 645 N N . GLY A 1 88 ? 23.757 16.674 7.439 1.00 74.94 88 GLY A N 1
ATOM 646 C CA . GLY A 1 88 ? 24.718 15.714 6.924 1.00 74.94 88 GLY A CA 1
ATOM 647 C C . GLY A 1 88 ? 26.119 16.047 7.425 1.00 74.94 88 GLY A C 1
ATOM 648 O O . GLY A 1 88 ? 26.494 17.216 7.552 1.00 74.94 88 GLY A O 1
ATOM 649 N N . THR A 1 89 ? 26.905 15.014 7.710 1.00 73.19 89 THR A N 1
ATOM 650 C CA . THR A 1 89 ? 28.303 15.162 8.119 1.00 73.19 89 THR A CA 1
ATOM 651 C C . THR A 1 89 ? 29.097 15.862 7.017 1.00 73.19 89 THR A C 1
ATOM 653 O O . THR A 1 89 ? 29.133 15.384 5.887 1.00 73.19 89 THR A O 1
ATOM 656 N N . GLY A 1 90 ? 29.720 16.997 7.337 1.00 70.19 90 GLY A N 1
ATOM 657 C CA . GLY A 1 90 ? 30.640 17.707 6.439 1.00 70.19 90 GLY A CA 1
ATOM 658 C C . GLY A 1 90 ? 30.009 18.626 5.383 1.00 70.19 90 GLY A C 1
ATOM 659 O O . GLY A 1 90 ? 30.746 19.368 4.747 1.00 70.19 90 GLY A O 1
ATOM 660 N N . ALA A 1 91 ? 28.681 18.634 5.211 1.00 68.06 91 ALA A N 1
ATOM 661 C CA . ALA A 1 91 ? 28.018 19.411 4.151 1.00 68.06 91 ALA A CA 1
ATOM 662 C C . ALA A 1 91 ? 27.201 20.618 4.651 1.00 68.06 91 ALA A C 1
ATOM 664 O O . ALA A 1 91 ? 26.809 21.462 3.850 1.00 68.06 91 ALA A O 1
ATOM 665 N N . GLY A 1 92 ? 26.881 20.695 5.951 1.00 79.88 92 GLY A N 1
ATOM 666 C CA . GLY A 1 92 ? 26.059 21.781 6.515 1.00 79.88 92 GLY A CA 1
ATOM 667 C C . GLY A 1 92 ? 24.612 21.844 5.990 1.00 79.88 92 GLY A C 1
ATOM 668 O O . GLY A 1 92 ? 23.874 22.761 6.334 1.00 79.88 92 GLY A O 1
ATOM 669 N N . GLN A 1 93 ? 24.193 20.867 5.180 1.00 86.44 93 GLN A N 1
ATOM 670 C CA . GLN A 1 93 ? 22.849 20.722 4.612 1.00 86.44 93 GLN A CA 1
ATOM 671 C C . GLN A 1 93 ? 22.099 19.579 5.294 1.00 86.44 93 GLN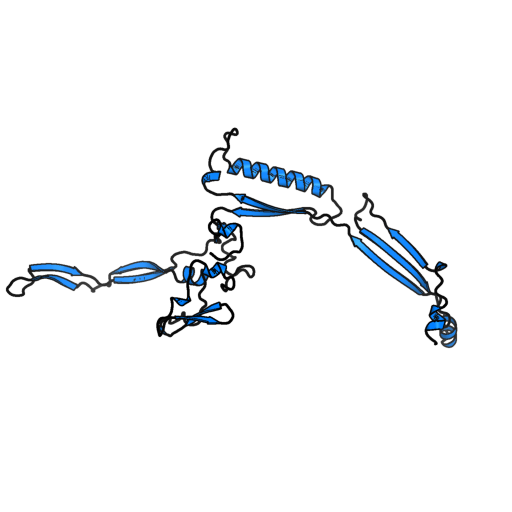 A C 1
ATOM 673 O O . GLN A 1 93 ? 22.725 18.665 5.829 1.00 86.44 93 GLN A O 1
ATOM 678 N N . LYS A 1 94 ? 20.762 19.585 5.253 1.00 91.19 94 LYS A N 1
ATOM 679 C CA . LYS A 1 94 ? 19.974 18.463 5.780 1.00 91.19 94 LYS A CA 1
ATOM 680 C C . LYS A 1 94 ? 20.230 17.199 4.957 1.00 91.19 94 LYS A C 1
ATOM 682 O O . LYS A 1 94 ? 20.319 17.261 3.730 1.00 91.19 94 LYS A O 1
ATOM 687 N N . ARG A 1 95 ? 20.299 16.038 5.613 1.00 89.94 95 ARG A N 1
ATOM 688 C CA . ARG A 1 95 ? 20.496 14.730 4.959 1.00 89.94 95 ARG A CA 1
ATOM 689 C C . ARG A 1 95 ? 19.458 14.474 3.868 1.00 89.94 95 ARG A C 1
ATOM 691 O O . ARG A 1 95 ? 19.812 13.972 2.808 1.00 89.94 95 ARG A O 1
ATOM 698 N N . ILE A 1 96 ? 18.206 14.877 4.090 1.00 92.12 96 ILE A N 1
ATOM 699 C CA . ILE A 1 96 ? 17.133 14.746 3.097 1.00 92.12 96 ILE A CA 1
ATOM 700 C C . ILE A 1 96 ? 17.394 15.567 1.828 1.00 92.12 96 ILE A C 1
ATOM 702 O O . ILE A 1 96 ? 17.066 15.124 0.730 1.00 92.12 96 ILE A O 1
ATOM 706 N N . ASP A 1 97 ? 18.010 16.742 1.953 1.00 91.88 97 ASP A N 1
ATOM 707 C CA . ASP A 1 97 ? 18.318 17.594 0.804 1.00 91.88 97 ASP A CA 1
ATOM 708 C C . ASP A 1 97 ? 19.499 17.029 0.013 1.00 91.88 97 ASP A C 1
ATOM 710 O O . ASP A 1 97 ? 19.473 17.047 -1.218 1.00 91.88 97 ASP A O 1
ATOM 714 N N . LEU A 1 98 ? 20.491 16.458 0.703 1.00 89.94 98 LEU A N 1
ATOM 715 C CA . LEU A 1 98 ? 21.594 15.723 0.077 1.00 89.94 98 LEU A CA 1
ATOM 716 C C . LEU A 1 98 ? 21.095 14.470 -0.652 1.00 89.94 98 LEU A C 1
ATOM 718 O O . LEU A 1 98 ? 21.469 14.246 -1.801 1.00 89.94 98 LEU A O 1
ATOM 722 N N . LEU A 1 99 ? 20.204 13.691 -0.030 1.00 89.69 99 LEU A N 1
ATOM 723 C CA . LEU A 1 99 ? 19.611 12.502 -0.647 1.00 89.69 99 LEU A CA 1
ATOM 724 C C . LEU A 1 99 ? 18.841 12.862 -1.921 1.00 89.69 99 LEU A C 1
ATOM 726 O O . LEU A 1 99 ? 19.020 12.218 -2.951 1.00 89.69 99 LEU A O 1
ATOM 730 N N . LYS A 1 100 ? 18.028 13.927 -1.882 1.00 92.00 100 LYS A N 1
ATOM 731 C CA . LYS A 1 100 ? 17.312 14.427 -3.066 1.00 92.00 100 LYS A CA 1
ATOM 732 C C . LY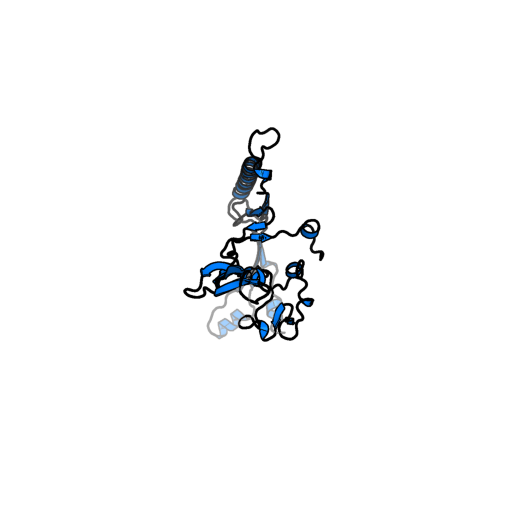S A 1 100 ? 18.271 14.855 -4.175 1.00 92.00 100 LYS A C 1
ATOM 734 O O . LYS A 1 100 ? 17.994 14.581 -5.338 1.00 92.00 100 LYS A O 1
ATOM 739 N N . GLN A 1 101 ? 19.368 15.535 -3.839 1.00 90.94 101 GLN A N 1
ATOM 740 C CA . GLN A 1 101 ? 20.374 15.955 -4.819 1.00 90.94 101 GLN A CA 1
ATOM 741 C C . GLN A 1 101 ? 21.066 14.748 -5.461 1.00 90.94 101 GLN A C 1
ATOM 743 O O . GLN A 1 101 ? 21.105 14.659 -6.686 1.00 90.94 101 GLN A O 1
ATOM 748 N N . ALA A 1 102 ? 21.529 13.791 -4.657 1.00 89.19 102 ALA A N 1
ATOM 749 C CA . ALA A 1 102 ? 22.180 12.580 -5.149 1.00 89.19 102 ALA A CA 1
ATOM 750 C C . ALA A 1 102 ? 21.233 11.716 -6.000 1.00 89.19 102 ALA A C 1
ATOM 752 O O . ALA A 1 102 ? 21.612 11.260 -7.076 1.00 89.19 102 ALA A O 1
ATOM 753 N N . ALA A 1 103 ? 19.978 11.540 -5.569 1.00 91.62 103 ALA A N 1
ATOM 754 C CA . ALA A 1 103 ? 18.973 10.796 -6.327 1.00 91.62 103 ALA A CA 1
ATOM 755 C C . ALA A 1 103 ? 18.666 11.462 -7.678 1.00 91.62 103 ALA A C 1
ATOM 757 O O . ALA A 1 103 ? 18.588 10.771 -8.692 1.00 91.62 103 ALA A O 1
ATOM 758 N N . LYS A 1 104 ? 18.552 12.799 -7.718 1.00 93.62 104 LYS A N 1
ATOM 759 C CA . LYS A 1 104 ? 18.406 13.551 -8.975 1.00 93.62 104 LYS A CA 1
ATOM 760 C C . LYS A 1 104 ? 19.608 13.347 -9.890 1.00 93.62 104 LYS A C 1
ATOM 762 O O . LYS A 1 104 ? 19.420 12.977 -11.039 1.00 93.62 104 LYS A O 1
ATOM 767 N N . GLN A 1 105 ? 20.826 13.492 -9.370 1.00 91.94 105 GLN A N 1
ATOM 768 C CA . GLN A 1 105 ? 22.047 13.271 -10.150 1.00 91.94 105 GLN A CA 1
ATOM 769 C C . GLN A 1 105 ? 22.126 11.852 -10.720 1.00 91.94 105 GLN A C 1
ATOM 771 O O . GLN A 1 105 ? 22.517 11.684 -11.874 1.00 91.94 105 GLN A O 1
ATOM 776 N N . LEU A 1 106 ? 21.729 10.836 -9.948 1.00 87.88 106 LEU A N 1
ATOM 777 C CA . LEU A 1 106 ? 21.667 9.454 -10.420 1.00 87.88 106 LEU A CA 1
ATOM 778 C C . LEU A 1 106 ? 20.661 9.297 -11.569 1.00 87.88 106 LEU A C 1
ATOM 780 O O . LEU A 1 106 ? 21.013 8.742 -12.611 1.00 87.88 106 LEU A O 1
ATOM 784 N N . VAL A 1 107 ? 19.436 9.805 -11.393 1.00 89.88 107 VAL A N 1
ATOM 785 C CA . VAL A 1 107 ? 18.384 9.756 -12.421 1.00 89.88 107 VAL A CA 1
ATOM 786 C C . VAL A 1 107 ? 18.830 10.493 -13.680 1.00 89.88 107 VAL A C 1
ATOM 788 O O . VAL A 1 107 ? 18.734 9.929 -14.765 1.00 89.88 107 VAL A O 1
ATOM 791 N N . ASP A 1 108 ? 19.379 11.700 -13.548 1.00 90.44 108 ASP A N 1
ATOM 792 C CA . ASP A 1 108 ? 19.856 12.509 -14.672 1.00 90.44 108 ASP A CA 1
ATOM 793 C C . ASP A 1 108 ? 20.994 11.805 -15.425 1.00 90.44 108 ASP A C 1
ATOM 795 O O . ASP A 1 108 ? 20.978 11.738 -16.654 1.00 90.44 108 ASP A O 1
ATOM 799 N N . THR A 1 109 ? 21.955 11.221 -14.702 1.00 86.88 109 THR A N 1
ATOM 800 C CA . THR A 1 109 ? 23.093 10.500 -15.299 1.00 86.88 109 THR A CA 1
ATOM 801 C C . THR A 1 109 ? 22.622 9.284 -16.092 1.00 86.88 109 THR A C 1
ATOM 803 O O . THR A 1 109 ? 23.020 9.085 -17.241 1.00 86.88 109 THR A O 1
ATOM 806 N N . LEU A 1 110 ? 21.744 8.473 -15.502 1.00 83.56 110 LEU A N 1
ATOM 807 C CA . LEU A 1 110 ? 21.205 7.289 -16.162 1.00 83.56 110 LEU A CA 1
ATOM 808 C C . LEU A 1 110 ? 20.262 7.659 -17.313 1.00 83.56 110 LEU A C 1
ATOM 810 O O . LEU A 1 110 ? 20.312 7.015 -18.356 1.00 83.56 110 LEU A O 1
ATOM 814 N N . ALA A 1 111 ? 19.458 8.717 -17.182 1.00 83.69 111 ALA A N 1
ATOM 815 C CA . ALA A 1 111 ? 18.600 9.215 -18.256 1.00 83.69 111 ALA A CA 1
ATOM 816 C C . ALA A 1 111 ? 19.416 9.739 -19.450 1.00 83.69 111 ALA A C 1
ATOM 818 O O . ALA A 1 111 ? 19.047 9.491 -20.598 1.00 83.69 111 ALA A O 1
ATOM 819 N N . GLN A 1 112 ? 20.553 10.402 -19.211 1.00 83.06 112 GLN A N 1
ATOM 820 C CA . GLN A 1 112 ? 21.476 10.819 -20.273 1.00 83.06 112 GLN A CA 1
ATOM 821 C C . GLN A 1 112 ? 22.072 9.619 -21.019 1.00 83.06 112 GLN A C 1
ATOM 823 O O . GLN A 1 112 ? 22.104 9.616 -22.251 1.00 83.06 112 GLN A O 1
ATOM 828 N N . GLN A 1 113 ? 22.492 8.574 -20.299 1.00 75.81 113 GLN A N 1
ATOM 829 C CA . GLN A 1 113 ? 22.955 7.328 -20.922 1.00 75.81 113 GLN A CA 1
ATOM 830 C C . GLN A 1 113 ? 21.826 6.640 -21.702 1.00 75.81 113 GLN A C 1
ATOM 832 O O . GLN A 1 113 ? 22.034 6.176 -22.821 1.00 75.81 113 GLN A O 1
ATOM 837 N N . ALA A 1 114 ? 20.610 6.643 -21.156 1.00 73.00 114 ALA A N 1
ATOM 838 C CA . ALA A 1 114 ? 19.418 6.097 -21.795 1.00 73.00 114 ALA A CA 1
ATOM 839 C C . ALA A 1 114 ? 19.059 6.837 -23.094 1.00 73.00 114 ALA A C 1
ATOM 841 O O . ALA A 1 114 ? 18.664 6.207 -24.071 1.00 73.00 114 ALA A O 1
ATOM 842 N N . ALA A 1 115 ? 19.245 8.160 -23.144 1.00 69.75 115 ALA A N 1
ATOM 843 C CA . ALA A 1 115 ? 19.003 8.976 -24.336 1.00 69.75 115 ALA A CA 1
ATOM 844 C C . ALA A 1 115 ? 19.956 8.643 -25.500 1.00 69.75 115 ALA A C 1
ATOM 846 O O . ALA A 1 115 ? 19.606 8.847 -26.667 1.00 69.75 115 ALA A O 1
ATOM 847 N N . ALA A 1 116 ? 21.138 8.087 -25.210 1.00 66.75 116 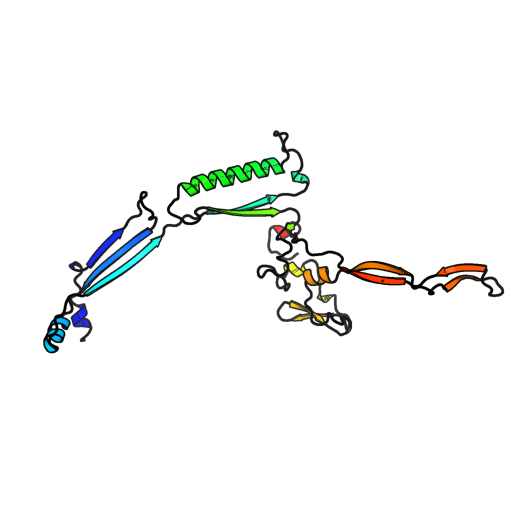ALA A N 1
ATOM 848 C CA . ALA A 1 116 ? 22.023 7.536 -26.236 1.00 66.75 116 ALA A CA 1
ATOM 849 C C . ALA A 1 116 ? 21.461 6.236 -26.850 1.00 66.75 116 ALA A C 1
ATOM 851 O O . ALA A 1 116 ? 21.785 5.891 -27.987 1.00 66.75 116 ALA A O 1
ATOM 852 N N . ILE A 1 117 ? 20.557 5.547 -26.145 1.00 64.94 117 ILE A N 1
ATOM 853 C CA . ILE A 1 117 ? 19.897 4.308 -26.568 1.00 64.94 117 ILE A CA 1
ATOM 854 C C . ILE A 1 117 ? 18.566 4.652 -27.257 1.00 64.94 117 ILE A C 1
ATOM 856 O O . ILE A 1 117 ? 17.476 4.371 -26.767 1.00 64.94 117 ILE A O 1
ATOM 860 N N . LYS A 1 118 ? 18.639 5.242 -28.456 1.00 59.97 118 LYS A N 1
ATOM 861 C CA . LYS A 1 118 ? 17.453 5.644 -29.252 1.00 59.97 118 LYS A CA 1
ATOM 862 C C . LYS A 1 118 ? 16.611 4.478 -29.793 1.00 59.97 118 LYS A C 1
ATOM 864 O O . LYS A 1 118 ? 15.617 4.694 -30.477 1.00 59.97 118 LYS A O 1
ATOM 869 N N . GLN A 1 119 ? 17.046 3.243 -29.555 1.00 63.28 119 GLN A N 1
ATOM 870 C CA . GLN A 1 119 ? 16.508 2.029 -30.175 1.00 63.28 119 GLN A CA 1
ATOM 871 C C . GLN A 1 119 ? 15.530 1.269 -29.262 1.00 63.28 119 GLN A C 1
ATOM 873 O O . GLN A 1 119 ? 14.983 0.236 -29.655 1.00 63.28 119 GLN A O 1
ATOM 878 N N . ILE A 1 120 ? 15.326 1.743 -28.027 1.00 63.97 120 ILE A N 1
ATOM 879 C CA . ILE A 1 120 ? 14.483 1.095 -27.023 1.00 63.97 120 ILE A CA 1
ATOM 880 C C . ILE A 1 120 ? 13.434 2.093 -26.530 1.00 63.97 120 ILE A C 1
ATOM 882 O O . ILE A 1 120 ? 13.766 3.222 -26.191 1.00 63.97 120 ILE A O 1
ATOM 886 N N . ASP A 1 121 ? 12.170 1.667 -26.500 1.00 66.75 121 ASP A N 1
ATOM 887 C CA . ASP A 1 121 ? 11.111 2.417 -25.825 1.00 66.75 121 ASP A CA 1
ATOM 888 C C . ASP A 1 121 ? 11.304 2.242 -24.316 1.00 66.75 121 ASP A C 1
ATOM 890 O O . ASP A 1 121 ? 11.435 1.107 -23.855 1.00 66.75 121 ASP A O 1
ATOM 894 N N . LYS A 1 122 ? 11.387 3.355 -23.580 1.00 74.81 122 LYS A N 1
ATOM 895 C CA . LYS A 1 122 ? 11.715 3.408 -22.141 1.00 74.81 122 LYS A CA 1
ATOM 896 C C . LYS A 1 122 ? 12.994 2.618 -21.778 1.00 74.81 122 LYS A C 1
ATOM 898 O O . LYS A 1 122 ? 12.927 1.634 -21.047 1.00 74.81 122 LYS A O 1
ATOM 903 N N . PRO A 1 123 ? 14.179 3.043 -22.264 1.00 76.81 123 PRO A N 1
ATOM 904 C CA . PRO A 1 123 ? 15.439 2.328 -22.029 1.00 76.81 123 PRO A CA 1
ATOM 905 C C . PRO A 1 123 ? 15.818 2.235 -20.545 1.00 76.81 123 PRO A C 1
ATOM 907 O O . PRO A 1 123 ? 16.455 1.266 -20.134 1.00 76.81 123 PRO A O 1
ATOM 910 N N . VAL A 1 124 ? 15.400 3.221 -19.746 1.00 83.50 124 VAL A N 1
ATOM 911 C CA . VAL A 1 124 ? 15.527 3.208 -18.289 1.00 83.50 124 VAL A CA 1
ATOM 912 C C . VAL A 1 124 ? 14.202 3.638 -17.667 1.00 83.50 124 VAL A C 1
ATOM 914 O O . VAL A 1 124 ? 13.608 4.632 -18.091 1.00 83.50 124 VAL A O 1
ATOM 917 N N . GLN A 1 125 ? 13.747 2.898 -16.659 1.00 87.75 125 GLN A N 1
ATOM 918 C CA . GLN A 1 125 ? 12.566 3.221 -15.865 1.00 87.75 125 GLN A CA 1
ATOM 919 C C . GLN A 1 125 ? 12.941 3.340 -14.392 1.00 87.75 125 GLN A C 1
ATOM 921 O O . GLN A 1 125 ? 13.687 2.520 -13.860 1.00 87.75 125 GLN A O 1
ATOM 926 N N . PHE A 1 126 ? 12.389 4.359 -13.738 1.00 86.94 126 PHE A N 1
ATOM 927 C CA . PHE A 1 126 ? 12.583 4.606 -12.316 1.00 86.94 126 PHE A CA 1
ATOM 928 C C . PHE A 1 126 ? 11.268 4.462 -11.568 1.00 86.94 126 PHE A C 1
ATOM 930 O O . PHE A 1 126 ? 10.237 4.969 -12.013 1.00 86.94 126 PHE A O 1
ATOM 937 N N . SER A 1 127 ? 11.326 3.839 -10.399 1.00 89.44 127 SER A N 1
ATOM 938 C CA . SER A 1 127 ? 10.310 3.968 -9.362 1.00 89.44 127 SER A CA 1
ATOM 939 C C . SER A 1 127 ? 10.933 4.599 -8.119 1.00 89.44 127 SER A C 1
ATOM 941 O O . SER A 1 127 ? 12.134 4.480 -7.872 1.00 89.44 127 SER A O 1
ATOM 943 N N . ILE A 1 128 ? 10.121 5.325 -7.353 1.00 88.62 128 ILE A N 1
ATOM 944 C CA . ILE A 1 128 ? 10.536 5.941 -6.092 1.00 88.62 128 ILE A CA 1
ATOM 945 C C . ILE A 1 128 ? 9.597 5.440 -5.006 1.00 88.62 128 ILE A C 1
ATOM 947 O O . ILE A 1 128 ? 8.379 5.533 -5.149 1.00 88.62 128 ILE A O 1
ATOM 951 N N . VAL A 1 129 ? 10.176 4.941 -3.920 1.00 89.69 129 VAL A N 1
ATOM 952 C CA . VAL A 1 129 ? 9.464 4.459 -2.739 1.00 89.69 129 VAL A CA 1
ATOM 953 C C . VAL A 1 129 ? 9.994 5.231 -1.532 1.00 89.69 129 VAL A C 1
ATOM 955 O O . VAL A 1 129 ? 11.027 4.861 -0.970 1.00 89.69 129 VAL A O 1
ATOM 958 N N . PRO A 1 130 ? 9.358 6.349 -1.149 1.00 87.06 130 PRO A N 1
ATOM 959 C CA . PRO A 1 130 ? 9.703 7.026 0.090 1.00 87.06 130 PRO A CA 1
ATOM 960 C C . PRO A 1 130 ? 9.233 6.174 1.276 1.00 87.06 130 PRO A C 1
ATOM 962 O O . PRO A 1 130 ? 8.064 5.785 1.323 1.00 87.06 130 PRO A O 1
ATOM 965 N N . PHE A 1 131 ? 10.123 5.899 2.229 1.00 86.56 131 PHE A N 1
ATOM 966 C CA . PHE A 1 131 ? 9.814 5.063 3.389 1.00 86.56 131 PHE A CA 1
ATOM 967 C C . PHE A 1 131 ? 10.310 5.684 4.700 1.00 86.56 131 PHE A C 1
ATOM 969 O O . PHE A 1 131 ? 11.345 6.347 4.742 1.00 86.56 131 PHE A O 1
ATOM 976 N N . ALA A 1 132 ? 9.571 5.420 5.776 1.00 84.12 132 ALA A N 1
ATOM 977 C CA . ALA A 1 132 ? 10.039 5.553 7.154 1.00 84.12 132 ALA A CA 1
ATOM 978 C C . ALA A 1 132 ? 9.601 4.301 7.931 1.00 84.12 132 ALA A C 1
ATOM 980 O O . ALA A 1 132 ? 10.017 3.203 7.595 1.00 84.12 132 ALA A O 1
ATOM 981 N N . ALA A 1 133 ? 8.710 4.433 8.918 1.00 79.06 133 ALA A N 1
ATOM 982 C CA . ALA A 1 133 ? 8.045 3.278 9.537 1.00 79.06 133 ALA A CA 1
ATOM 983 C C . ALA A 1 133 ? 6.936 2.677 8.646 1.00 79.06 133 ALA A C 1
ATOM 985 O O . ALA A 1 133 ? 6.430 1.591 8.902 1.00 79.06 133 ALA A O 1
ATOM 986 N N . SER A 1 134 ? 6.513 3.415 7.622 1.00 82.38 134 SER A N 1
ATOM 987 C CA . SER A 1 134 ? 5.498 3.001 6.659 1.00 82.38 134 SER A CA 1
ATOM 988 C C . SER A 1 134 ? 5.789 3.611 5.292 1.00 82.38 134 SER A C 1
ATOM 990 O O . SER A 1 134 ? 6.551 4.579 5.171 1.00 82.38 134 SER A O 1
ATOM 992 N N . VAL A 1 135 ? 5.168 3.041 4.266 1.00 87.62 135 VAL A N 1
ATOM 993 C CA . VAL A 1 135 ? 5.129 3.579 2.908 1.00 87.62 135 VAL A CA 1
ATOM 994 C C . VAL A 1 135 ? 3.745 4.167 2.680 1.00 87.62 135 VAL A C 1
ATOM 996 O O . VAL A 1 135 ? 2.735 3.492 2.878 1.00 87.62 135 VAL A O 1
ATOM 999 N N . ASN A 1 136 ? 3.685 5.427 2.249 1.00 88.19 136 ASN A N 1
ATOM 1000 C CA . ASN A 1 136 ? 2.419 6.031 1.855 1.00 88.19 136 ASN A CA 1
ATOM 1001 C C . ASN A 1 136 ? 2.113 5.702 0.386 1.00 88.19 136 ASN A C 1
ATOM 1003 O O . ASN A 1 136 ? 2.784 6.187 -0.523 1.00 88.19 136 ASN A O 1
ATOM 1007 N N . VAL A 1 137 ? 1.089 4.884 0.173 1.00 89.50 137 VAL A N 1
ATOM 1008 C CA . VAL A 1 137 ? 0.563 4.463 -1.126 1.00 89.50 137 VAL A CA 1
ATOM 1009 C C . VAL A 1 137 ? -0.606 5.324 -1.606 1.00 89.50 137 VAL A C 1
ATOM 1011 O O . VAL A 1 137 ? -1.074 5.131 -2.719 1.00 89.50 137 VAL A O 1
ATOM 1014 N N . GLY A 1 138 ? -1.080 6.290 -0.819 1.00 89.56 138 GLY A N 1
ATOM 1015 C CA . GLY A 1 138 ? -2.195 7.175 -1.158 1.00 89.56 138 GLY A CA 1
ATOM 1016 C C . GLY A 1 138 ? -3.551 6.708 -0.623 1.00 89.56 138 GLY A C 1
ATOM 1017 O O . GLY A 1 138 ? -3.823 5.517 -0.451 1.00 89.56 138 GLY A O 1
ATOM 1018 N N . THR A 1 139 ? -4.427 7.674 -0.350 1.00 89.81 139 THR A N 1
ATOM 1019 C CA . THR A 1 139 ? -5.742 7.454 0.272 1.00 89.81 139 THR A CA 1
ATOM 1020 C C . THR A 1 139 ? -6.715 6.685 -0.620 1.00 89.81 139 THR A C 1
ATOM 1022 O O . THR A 1 139 ? -7.588 5.990 -0.121 1.00 89.81 139 THR A O 1
ATOM 1025 N N . GLN A 1 140 ? -6.542 6.762 -1.936 1.00 90.62 140 GLN A N 1
ATOM 1026 C CA . GLN A 1 140 ? -7.384 6.112 -2.940 1.00 90.62 140 GLN A CA 1
ATOM 1027 C C . GLN A 1 140 ? -7.130 4.607 -3.102 1.00 90.62 140 GLN A C 1
ATOM 1029 O O . GLN A 1 140 ? -7.829 3.950 -3.866 1.00 90.62 140 GLN A O 1
ATOM 1034 N N . ASN A 1 141 ? -6.092 4.079 -2.451 1.00 90.81 141 ASN A N 1
ATOM 1035 C CA . ASN A 1 141 ? -5.627 2.712 -2.669 1.00 90.81 141 ASN A CA 1
ATOM 1036 C C . ASN A 1 141 ? -6.074 1.724 -1.587 1.00 90.81 141 ASN A C 1
ATOM 1038 O O . ASN A 1 141 ? -5.648 0.580 -1.626 1.00 90.81 141 ASN A O 1
ATOM 1042 N N . ASP A 1 142 ? -6.957 2.111 -0.665 1.00 86.88 142 ASP A N 1
ATOM 1043 C CA . ASP A 1 142 ? -7.443 1.242 0.420 1.00 86.88 142 ASP A CA 1
ATOM 1044 C C . ASP A 1 142 ? -8.075 -0.084 -0.052 1.00 86.88 142 ASP A C 1
ATOM 1046 O O . ASP A 1 142 ? -8.037 -1.076 0.671 1.00 86.88 142 ASP A O 1
ATOM 1050 N N . ASN A 1 143 ? -8.608 -0.113 -1.277 1.00 88.19 143 ASN A N 1
ATOM 1051 C CA . ASN A 1 143 ? -9.187 -1.291 -1.927 1.00 88.19 143 ASN A CA 1
ATOM 1052 C C . ASN A 1 143 ? -8.434 -1.707 -3.202 1.00 88.19 143 ASN A C 1
ATOM 1054 O O . ASN A 1 143 ? -8.999 -2.366 -4.078 1.00 88.19 143 ASN A O 1
ATOM 1058 N N . ALA A 1 144 ? -7.175 -1.292 -3.355 1.00 91.19 144 ALA A N 1
ATOM 1059 C CA . ALA A 1 144 ? -6.405 -1.633 -4.539 1.00 91.19 144 ALA A CA 1
ATOM 1060 C C . ALA A 1 144 ? -6.183 -3.152 -4.639 1.00 91.19 144 ALA A C 1
ATOM 1062 O O . ALA A 1 144 ? -5.893 -3.821 -3.652 1.00 91.19 144 ALA A O 1
ATOM 1063 N N . SER A 1 145 ? -6.272 -3.708 -5.850 1.00 91.12 145 SER A N 1
ATOM 1064 C CA . SER A 1 145 ? -6.200 -5.162 -6.072 1.00 91.12 145 SER A CA 1
ATOM 1065 C C . SER A 1 145 ? -4.846 -5.788 -5.727 1.00 91.12 145 SER A C 1
ATOM 1067 O O . SER A 1 145 ? -4.747 -7.002 -5.595 1.00 91.12 145 SER A O 1
ATOM 1069 N N . TRP A 1 146 ? -3.794 -4.973 -5.635 1.00 88.88 146 TRP A N 1
ATOM 1070 C CA . TRP A 1 146 ? -2.456 -5.397 -5.226 1.00 88.88 146 TRP A CA 1
ATOM 1071 C C . TRP A 1 146 ? -2.273 -5.390 -3.698 1.00 88.88 146 TRP A C 1
ATOM 1073 O O . TRP A 1 146 ? -1.241 -5.852 -3.217 1.00 88.88 146 TRP A O 1
ATOM 1083 N N . MET A 1 147 ? -3.249 -4.885 -2.935 1.00 89.44 147 MET A N 1
ATOM 1084 C CA . MET A 1 147 ? -3.247 -4.932 -1.473 1.00 89.44 147 MET A CA 1
ATOM 1085 C C . MET A 1 147 ? -3.925 -6.196 -0.946 1.00 89.44 147 MET A C 1
ATOM 1087 O O . MET A 1 147 ? -4.945 -6.639 -1.475 1.00 89.44 147 MET A O 1
ATOM 1091 N N . ASP A 1 148 ? -3.413 -6.725 0.168 1.00 89.25 148 ASP A N 1
ATOM 1092 C CA . ASP A 1 148 ? -4.051 -7.819 0.904 1.00 89.25 148 ASP A CA 1
ATOM 1093 C C . ASP A 1 148 ? -5.247 -7.317 1.734 1.00 89.25 148 ASP A C 1
ATOM 1095 O O . ASP A 1 148 ? -5.220 -7.214 2.961 1.00 89.25 148 ASP A O 1
ATOM 1099 N N . THR A 1 149 ? -6.322 -6.954 1.041 1.00 89.44 149 THR A N 1
ATOM 1100 C CA . THR A 1 149 ? -7.565 -6.463 1.656 1.00 89.44 149 THR A CA 1
ATOM 1101 C C . THR A 1 149 ? -8.348 -7.574 2.359 1.00 89.44 149 THR A C 1
ATOM 1103 O O . THR A 1 149 ? -9.134 -7.299 3.268 1.00 89.44 149 THR A O 1
ATOM 1106 N N . TYR A 1 150 ? -8.097 -8.829 1.977 1.00 90.56 150 TYR A N 1
ATOM 1107 C CA . TYR A 1 150 ? -8.754 -10.025 2.502 1.00 90.56 150 TYR A CA 1
ATOM 1108 C C . TYR A 1 150 ? -8.021 -10.660 3.693 1.00 90.56 150 TYR A C 1
ATOM 1110 O O . TYR A 1 150 ? -8.595 -11.525 4.353 1.00 90.56 150 TYR A O 1
ATOM 1118 N N . GLY A 1 151 ? -6.785 -10.243 3.985 1.00 89.94 151 GLY A N 1
ATOM 1119 C CA . GLY A 1 151 ? -5.956 -10.845 5.030 1.00 89.94 151 GLY A CA 1
ATOM 1120 C C . GLY A 1 151 ? -5.569 -12.291 4.717 1.00 89.94 151 GLY A C 1
ATOM 1121 O O . GLY A 1 151 ? -5.603 -13.154 5.590 1.00 89.94 151 GLY A O 1
ATOM 1122 N N . LEU A 1 152 ? -5.270 -12.595 3.455 1.00 89.69 152 LEU A N 1
ATOM 1123 C CA . LEU A 1 152 ? -4.844 -13.932 3.038 1.00 89.69 152 LEU A CA 1
ATOM 1124 C C . LEU A 1 152 ? -3.398 -14.223 3.453 1.00 89.69 152 LEU A C 1
ATOM 1126 O O . LEU A 1 152 ? -3.055 -15.380 3.713 1.00 89.69 152 LEU A O 1
ATOM 1130 N N . SER A 1 153 ? -2.556 -13.192 3.523 1.00 86.75 153 SER A N 1
ATOM 1131 C CA . SER A 1 153 ? -1.176 -13.316 3.969 1.00 86.75 153 SER A CA 1
ATOM 1132 C C . SER A 1 153 ? -1.126 -13.631 5.466 1.00 86.75 153 SER A C 1
ATOM 1134 O O . SER A 1 153 ? -1.760 -12.937 6.263 1.00 86.75 153 SER A O 1
ATOM 1136 N N . PRO A 1 154 ? -0.321 -14.616 5.903 1.00 83.31 154 PRO A N 1
ATOM 1137 C CA . PRO A 1 154 ? -0.082 -14.852 7.326 1.00 83.31 154 PRO A CA 1
ATOM 1138 C C . PRO A 1 154 ? 0.421 -13.603 8.069 1.00 83.31 154 PRO A C 1
ATOM 1140 O O . PRO A 1 154 ? 0.023 -13.374 9.211 1.00 83.31 154 PRO A O 1
ATOM 1143 N N . VAL A 1 155 ? 1.220 -12.759 7.400 1.00 83.81 155 VAL A N 1
ATOM 1144 C CA . VAL A 1 155 ? 1.763 -11.495 7.942 1.00 83.81 155 VAL A CA 1
ATOM 1145 C C . VAL A 1 155 ? 0.645 -10.535 8.362 1.00 83.81 155 VAL A C 1
ATOM 1147 O O . VAL A 1 155 ? 0.769 -9.791 9.338 1.00 83.81 155 VAL A O 1
ATOM 1150 N N . HIS A 1 156 ? -0.511 -10.598 7.699 1.00 86.56 156 HIS A N 1
ATOM 1151 C CA . HIS A 1 156 ? -1.669 -9.777 8.046 1.00 86.56 156 HIS A CA 1
ATOM 1152 C C . HIS A 1 156 ? -2.144 -10.001 9.487 1.00 86.56 156 HIS A C 1
ATOM 1154 O O . HIS A 1 156 ? -2.714 -9.105 10.111 1.00 86.56 156 HIS A O 1
ATOM 1160 N N . HIS A 1 157 ? -1.876 -11.180 10.049 1.00 85.19 157 HIS A N 1
ATOM 1161 C CA . HIS A 1 157 ? -2.357 -11.607 11.364 1.00 85.19 157 HIS A CA 1
ATOM 1162 C C . HIS A 1 157 ? -1.254 -11.684 12.420 1.00 85.19 157 HIS A C 1
ATOM 1164 O O . HIS A 1 157 ? -1.517 -12.103 13.535 1.00 85.19 157 HIS A O 1
ATOM 1170 N N . GLU A 1 158 ? -0.040 -11.243 12.100 1.00 81.44 158 GLU A N 1
ATOM 1171 C CA . GLU A 1 158 ? 1.138 -11.364 12.969 1.00 81.44 158 GLU A CA 1
ATOM 1172 C C . GLU A 1 158 ? 0.937 -10.797 14.391 1.00 81.44 158 GLU A C 1
ATOM 1174 O O . GLU A 1 158 ? 1.431 -11.364 15.356 1.00 81.44 158 GLU A O 1
ATOM 1179 N N . ASN A 1 159 ? 0.135 -9.734 14.536 1.00 81.56 159 ASN A N 1
ATOM 1180 C CA . ASN A 1 159 ? -0.190 -9.110 15.828 1.00 81.56 159 ASN A CA 1
ATOM 1181 C C . ASN A 1 159 ? -1.579 -9.494 16.378 1.00 81.56 159 ASN A C 1
ATOM 1183 O O . ASN A 1 159 ? -2.030 -8.919 17.367 1.00 81.56 159 ASN A O 1
ATOM 1187 N N . PHE A 1 160 ? -2.292 -10.410 15.718 1.00 86.75 160 PHE A N 1
ATOM 1188 C CA . PHE A 1 160 ? -3.689 -10.728 16.013 1.00 86.75 160 PHE A CA 1
ATOM 1189 C C . PHE A 1 160 ? -3.927 -12.239 16.001 1.00 86.75 160 PHE A C 1
ATOM 1191 O O . PHE A 1 160 ? -4.037 -12.857 14.942 1.00 86.75 160 PHE A O 1
ATOM 1198 N N . ASP A 1 161 ? -4.102 -12.827 17.185 1.00 90.19 161 ASP A N 1
ATOM 1199 C CA . ASP A 1 161 ? -4.590 -14.199 17.301 1.00 90.19 161 ASP A CA 1
ATOM 1200 C C . ASP A 1 161 ? -6.123 -14.228 17.342 1.00 90.19 161 ASP A C 1
ATOM 1202 O O . ASP A 1 161 ? -6.755 -14.131 18.398 1.00 90.19 161 ASP A O 1
ATOM 1206 N N . TRP A 1 162 ? -6.733 -14.390 16.169 1.00 91.44 162 TRP A N 1
ATOM 1207 C CA . TRP A 1 162 ? -8.186 -14.470 16.026 1.00 91.44 162 TRP A CA 1
ATOM 1208 C C . TRP A 1 162 ? -8.811 -15.678 16.726 1.00 91.44 162 TRP A C 1
ATOM 1210 O O . TRP A 1 162 ? -10.002 -15.642 17.023 1.00 91.44 162 TRP A O 1
ATOM 1220 N N . THR A 1 163 ? -8.045 -16.735 17.018 1.00 91.62 163 THR A N 1
ATOM 1221 C CA . THR A 1 163 ? -8.579 -17.933 17.691 1.00 91.62 163 THR A CA 1
ATOM 1222 C C . THR A 1 163 ? -9.020 -17.645 19.126 1.00 91.62 163 THR A C 1
ATOM 1224 O O . THR A 1 163 ? -9.874 -18.347 19.669 1.00 91.62 163 THR A O 1
ATOM 1227 N N . THR A 1 164 ? -8.496 -16.568 19.716 1.00 93.25 164 THR A N 1
ATOM 1228 C CA . THR A 1 164 ? -8.893 -16.082 21.042 1.00 93.25 164 THR A CA 1
ATOM 1229 C C . THR A 1 164 ? -10.288 -15.445 21.056 1.00 93.25 164 THR A C 1
ATOM 1231 O O . THR A 1 164 ? -10.916 -15.372 22.110 1.00 93.25 164 THR A O 1
ATOM 1234 N N . LEU A 1 165 ? -10.824 -15.037 19.898 1.00 92.69 165 LEU A N 1
ATOM 1235 C CA . LEU A 1 165 ? -12.201 -14.559 19.760 1.00 92.69 165 LEU A CA 1
ATOM 1236 C C . LEU A 1 165 ? -13.150 -15.755 19.618 1.00 92.69 165 LEU A C 1
ATOM 1238 O O . LEU A 1 165 ? -13.511 -16.145 18.510 1.00 92.69 165 LEU A O 1
ATOM 1242 N N . ASN A 1 166 ? -13.558 -16.343 20.741 1.00 94.88 166 ASN A N 1
ATOM 1243 C CA . ASN A 1 166 ? -14.301 -17.608 20.773 1.00 94.88 166 ASN A CA 1
ATOM 1244 C C . ASN A 1 166 ? -15.573 -17.583 21.642 1.00 94.88 166 ASN A C 1
ATOM 1246 O O . ASN A 1 166 ? -16.045 -18.634 22.076 1.00 94.88 166 ASN A O 1
ATOM 1250 N N . ALA A 1 167 ? -16.145 -16.403 21.902 1.00 95.88 167 ALA A N 1
ATOM 1251 C CA . ALA A 1 167 ? -17.374 -16.303 22.685 1.00 95.88 167 ALA A CA 1
ATOM 1252 C C . ALA A 1 167 ? -18.564 -16.940 21.945 1.00 95.88 167 ALA A C 1
ATOM 1254 O O . ALA A 1 167 ? -18.665 -16.842 20.723 1.00 95.88 167 ALA A O 1
ATOM 1255 N N . THR A 1 168 ? -19.500 -17.536 22.694 1.00 95.06 168 THR A N 1
ATOM 1256 C CA . THR A 1 168 ? -20.606 -18.367 22.174 1.00 95.06 168 THR A CA 1
ATOM 1257 C C . THR A 1 168 ? -21.350 -17.749 20.988 1.00 95.06 168 THR A C 1
ATOM 1259 O O . THR A 1 168 ? -21.555 -18.418 19.981 1.00 95.06 168 THR A O 1
ATOM 1262 N N . ASN A 1 169 ? -21.704 -16.465 21.081 1.00 95.31 169 ASN A N 1
ATOM 1263 C CA . ASN A 1 169 ? -22.441 -15.737 20.044 1.00 95.31 169 ASN A CA 1
ATOM 1264 C C . ASN A 1 169 ? -21.611 -14.606 19.409 1.00 95.31 169 ASN A C 1
ATOM 1266 O O . ASN A 1 169 ? -22.159 -13.772 18.689 1.00 95.31 169 ASN A O 1
ATOM 1270 N N . LYS A 1 170 ? -20.293 -14.572 19.665 1.00 95.50 170 LYS A N 1
ATOM 1271 C CA . LYS A 1 170 ? -19.359 -13.573 19.129 1.00 95.50 170 LYS A CA 1
ATOM 1272 C C . LYS A 1 170 ? -17.959 -14.158 18.953 1.00 95.50 170 LYS A C 1
ATOM 1274 O O . LYS A 1 170 ? -17.074 -13.964 19.787 1.00 95.50 170 LYS A O 1
ATOM 1279 N N . TYR A 1 171 ? -17.745 -14.866 17.855 1.00 95.62 171 TYR A N 1
ATOM 1280 C CA . TYR A 1 171 ? -16.487 -15.556 17.588 1.00 95.62 171 TYR A CA 1
ATOM 1281 C C . TYR A 1 171 ? -15.931 -15.239 16.200 1.00 95.62 171 TYR A C 1
ATOM 1283 O O . TYR A 1 171 ? -16.618 -14.693 15.333 1.00 95.62 171 TYR A O 1
ATOM 1291 N N . ALA A 1 172 ? -14.656 -15.557 16.003 1.00 96.12 172 ALA A N 1
ATOM 1292 C CA . ALA A 1 172 ? -13.997 -15.544 14.711 1.00 96.12 172 ALA A CA 1
ATOM 1293 C C . ALA A 1 172 ? -14.023 -16.949 14.102 1.00 96.12 172 ALA A C 1
ATOM 1295 O O . ALA A 1 172 ? -13.774 -17.947 14.779 1.00 96.12 172 ALA A O 1
ATOM 1296 N N . GLN A 1 173 ? -14.288 -17.041 12.802 1.00 95.75 173 GLN A N 1
ATOM 1297 C CA . GLN A 1 173 ? -14.229 -18.304 12.071 1.00 95.75 173 GLN A CA 1
ATOM 1298 C C . GLN A 1 173 ? -13.422 -18.138 10.791 1.00 95.75 173 GLN A C 1
ATOM 1300 O O . GLN A 1 173 ? -13.649 -17.198 10.030 1.00 95.75 173 GLN A O 1
ATOM 1305 N N . LYS A 1 174 ? -12.510 -19.075 10.529 1.00 94.81 174 LYS A N 1
ATOM 1306 C CA . LYS A 1 174 ? -11.731 -19.102 9.291 1.00 94.81 174 LYS A CA 1
ATOM 1307 C C . LYS A 1 174 ? -12.444 -19.925 8.220 1.00 94.81 174 LYS A C 1
ATOM 1309 O O . LYS A 1 174 ? -12.795 -21.078 8.460 1.00 94.81 174 LYS A O 1
ATOM 1314 N N . PHE A 1 175 ? -12.618 -19.354 7.034 1.00 93.56 175 PHE A N 1
ATOM 1315 C CA . PHE A 1 175 ? -13.181 -20.019 5.859 1.00 93.56 175 PHE A CA 1
ATOM 1316 C C . PHE A 1 175 ? -12.400 -19.597 4.610 1.00 93.56 175 PHE A C 1
ATOM 1318 O O . PHE A 1 175 ? -12.171 -18.410 4.401 1.00 93.56 175 PHE A O 1
ATOM 1325 N N . ASN A 1 176 ? -11.950 -20.560 3.796 1.00 92.00 176 ASN A N 1
ATOM 1326 C CA . ASN A 1 176 ? -11.124 -20.314 2.600 1.00 92.00 176 ASN A CA 1
ATOM 1327 C C . ASN A 1 176 ? -9.927 -19.370 2.836 1.00 92.00 176 ASN A C 1
ATOM 1329 O O . ASN A 1 176 ? -9.624 -18.512 2.016 1.00 92.00 176 ASN A O 1
ATOM 1333 N N . GLY A 1 177 ? -9.249 -19.510 3.978 1.00 89.25 177 GLY A N 1
ATOM 1334 C CA . GLY A 1 177 ? -8.089 -18.678 4.314 1.00 89.25 177 GLY A CA 1
ATOM 1335 C C . GLY A 1 177 ? -8.421 -17.340 4.982 1.00 89.25 177 GLY A C 1
ATOM 1336 O O . GLY A 1 177 ? -7.547 -16.792 5.643 1.00 89.25 177 GLY A O 1
ATOM 1337 N N . ILE A 1 178 ? -9.670 -16.876 4.906 1.00 93.75 178 ILE A N 1
ATOM 1338 C CA . ILE A 1 178 ? -10.120 -15.573 5.412 1.00 93.75 178 ILE A CA 1
ATOM 1339 C C . ILE A 1 178 ? -10.816 -15.751 6.764 1.00 93.75 178 ILE A C 1
ATOM 1341 O O . ILE A 1 178 ? -11.575 -16.703 6.963 1.00 93.75 178 ILE A O 1
ATOM 1345 N N . TRP A 1 179 ? -10.567 -14.840 7.702 1.00 94.94 179 TRP A N 1
ATOM 1346 C CA . TRP A 1 179 ? -11.284 -14.793 8.976 1.00 94.94 179 TRP A CA 1
ATOM 1347 C C . TRP A 1 179 ? -12.566 -13.974 8.853 1.00 94.94 179 TRP A C 1
ATOM 1349 O O . TRP A 1 179 ? -12.587 -12.935 8.201 1.00 94.94 179 TRP A O 1
ATOM 1359 N N . TYR A 1 180 ? -13.633 -14.425 9.506 1.00 95.44 180 TYR A N 1
ATOM 1360 C CA . TYR A 1 180 ? -14.946 -13.784 9.492 1.00 95.44 180 TYR A CA 1
ATOM 1361 C C . TYR A 1 180 ? -15.493 -13.602 10.904 1.00 95.44 180 TYR A C 1
ATOM 1363 O O . TYR A 1 180 ? -15.318 -14.471 11.761 1.00 95.44 180 TYR A O 1
ATOM 1371 N N . LYS A 1 181 ? -16.220 -12.501 11.109 1.00 95.38 181 LYS A N 1
ATOM 1372 C CA . LYS A 1 181 ? -17.050 -12.240 12.290 1.00 95.38 181 LYS A CA 1
ATOM 1373 C C . LYS A 1 181 ? -18.268 -13.166 12.262 1.00 95.38 181 LYS A C 1
ATOM 1375 O O . LYS A 1 181 ? -19.031 -13.133 11.295 1.00 95.38 181 LYS A O 1
ATOM 1380 N N . LYS A 1 182 ? -18.459 -14.006 13.278 1.00 96.19 182 LYS A N 1
ATOM 1381 C CA . LYS A 1 182 ? -19.564 -14.974 13.354 1.00 96.19 182 LYS A CA 1
ATOM 1382 C C . LYS A 1 182 ? -20.293 -14.931 14.691 1.00 96.19 182 LYS A C 1
ATOM 1384 O O . LYS A 1 182 ? -19.661 -14.771 15.736 1.00 96.19 182 LYS A O 1
ATOM 1389 N N . GLY A 1 183 ? -21.613 -15.095 14.633 1.00 96.25 183 GLY A N 1
ATOM 1390 C CA . GLY A 1 183 ? -22.504 -15.055 15.784 1.00 96.25 183 GLY A CA 1
ATOM 1391 C C . GLY A 1 183 ? -23.316 -13.759 15.854 1.00 96.25 183 GLY A C 1
ATOM 1392 O O . GLY A 1 183 ? -22.876 -12.697 15.406 1.00 96.25 183 GLY A O 1
ATOM 1393 N N . SER A 1 184 ? -24.508 -13.865 16.441 1.00 95.62 184 SER A N 1
ATOM 1394 C CA . SER A 1 184 ? -25.526 -12.809 16.469 1.00 95.62 184 SER A CA 1
ATOM 1395 C C . SER A 1 184 ? -25.085 -11.529 17.176 1.00 95.62 184 SER A C 1
ATOM 1397 O O . SER A 1 184 ? -25.574 -10.447 16.855 1.00 95.62 184 SER A O 1
ATOM 1399 N N . ASP A 1 185 ? -24.148 -11.619 18.120 1.00 95.19 185 ASP A N 1
ATOM 1400 C CA . ASP A 1 185 ? -23.715 -10.476 18.933 1.00 95.19 185 ASP A CA 1
ATOM 1401 C C . ASP A 1 185 ? -22.765 -9.537 18.161 1.00 95.19 185 ASP A C 1
ATOM 1403 O O . ASP A 1 185 ? -22.340 -8.498 18.676 1.00 95.19 185 ASP A O 1
ATOM 1407 N N . TRP A 1 186 ? -22.416 -9.879 16.916 1.00 91.75 186 TRP A N 1
ATOM 1408 C CA . TRP A 1 186 ? -21.815 -8.938 15.968 1.00 91.75 186 TRP A CA 1
ATOM 1409 C C . TRP A 1 186 ? -22.838 -7.980 15.340 1.00 91.75 186 TRP A C 1
ATOM 1411 O O . TRP A 1 186 ? -22.435 -6.956 14.782 1.00 91.75 186 TRP A O 1
ATOM 1421 N N . GLY A 1 187 ? -24.139 -8.277 15.428 1.00 93.00 187 GLY A N 1
ATOM 1422 C CA . GLY A 1 187 ? -25.201 -7.474 14.823 1.00 93.00 187 GLY A CA 1
ATOM 1423 C C . GLY A 1 187 ? -25.004 -7.311 13.313 1.00 93.00 187 GLY A C 1
ATOM 1424 O O . GLY A 1 187 ? -24.732 -8.272 12.601 1.00 93.00 187 GLY A O 1
ATOM 1425 N N . GLU A 1 188 ? -25.068 -6.073 12.819 1.00 91.00 188 GLU A N 1
ATOM 1426 C CA . GLU A 1 188 ? -24.888 -5.747 11.392 1.00 91.00 188 GLU A CA 1
ATOM 1427 C C . GLU A 1 188 ? -23.500 -6.104 10.830 1.00 91.00 188 GLU A C 1
ATOM 1429 O O . GLU A 1 188 ? -23.289 -6.097 9.615 1.00 91.00 188 GLU A O 1
ATOM 1434 N N . GLN A 1 189 ? -22.530 -6.394 11.701 1.00 90.69 189 GLN A N 1
ATOM 1435 C CA . GLN A 1 189 ? -21.184 -6.784 11.293 1.00 90.69 189 GLN A CA 1
ATOM 1436 C C . GLN A 1 189 ? -21.023 -8.295 11.100 1.00 90.69 189 GLN A C 1
ATOM 1438 O O . GLN A 1 189 ? -19.952 -8.738 10.677 1.00 90.69 189 GLN A O 1
ATOM 1443 N N . GLU A 1 190 ? -22.043 -9.096 11.417 1.00 94.88 190 GLU A N 1
ATOM 1444 C CA . GLU A 1 190 ? -21.980 -10.539 11.224 1.00 94.88 190 GLU A CA 1
ATOM 1445 C C . GLU A 1 190 ? -21.700 -10.887 9.752 1.00 94.88 190 GLU A C 1
ATOM 1447 O O . GLU A 1 190 ? -22.266 -10.320 8.820 1.00 94.88 190 GLU A O 1
ATOM 1452 N N . GLY A 1 191 ? -20.776 -11.821 9.532 1.00 93.81 191 GLY A N 1
ATOM 1453 C CA . GLY A 1 191 ? -20.356 -12.255 8.203 1.00 93.81 191 GLY A CA 1
ATOM 1454 C C . GLY A 1 191 ? -19.351 -11.332 7.514 1.00 93.81 191 GLY A C 1
ATOM 1455 O O . GLY A 1 191 ? -18.831 -11.708 6.465 1.00 93.81 191 GLY A O 1
ATOM 1456 N N . GLN A 1 192 ? -19.018 -10.173 8.090 1.00 93.88 192 GLN A N 1
ATOM 1457 C CA . GLN A 1 192 ? -17.922 -9.346 7.587 1.00 93.88 192 GLN A CA 1
ATOM 1458 C C . GLN A 1 192 ? -16.564 -9.989 7.888 1.00 93.88 192 GLN A C 1
ATOM 1460 O O . GLN A 1 192 ? -16.405 -10.770 8.830 1.00 93.88 192 GLN A O 1
ATOM 1465 N N . MET A 1 193 ? -15.571 -9.652 7.071 1.00 93.69 193 MET A N 1
ATOM 1466 C CA . MET A 1 193 ? -14.207 -10.155 7.216 1.00 93.69 193 MET A CA 1
ATOM 1467 C C . MET A 1 193 ? -13.525 -9.535 8.443 1.00 93.69 193 MET A C 1
ATOM 1469 O O . MET A 1 193 ? -13.779 -8.379 8.782 1.00 93.69 193 MET A O 1
ATOM 1473 N N . LEU A 1 194 ? -12.656 -10.311 9.087 1.00 92.50 194 LEU A N 1
ATOM 1474 C CA . LEU A 1 194 ? -11.754 -9.889 10.155 1.00 92.50 194 LEU A CA 1
ATOM 1475 C C . LEU A 1 194 ? -10.363 -9.676 9.566 1.00 92.50 194 LEU A C 1
ATOM 1477 O O . LEU A 1 194 ? -9.641 -10.623 9.264 1.00 92.50 194 LEU A O 1
ATOM 1481 N N . THR A 1 195 ? -10.010 -8.412 9.386 1.00 91.50 195 THR A N 1
ATOM 1482 C CA . THR A 1 195 ? -8.753 -7.958 8.796 1.00 91.50 195 THR A CA 1
ATOM 1483 C C . THR A 1 195 ? -8.234 -6.756 9.594 1.00 91.50 195 THR A C 1
ATOM 1485 O O . THR A 1 195 ? -8.996 -6.101 10.307 1.00 91.50 195 THR A O 1
ATOM 1488 N N . ARG A 1 196 ? -6.948 -6.395 9.471 1.00 87.19 196 ARG A N 1
ATOM 1489 C CA . ARG A 1 196 ? -6.444 -5.124 10.033 1.00 87.19 196 ARG A CA 1
ATOM 1490 C C . ARG A 1 196 ? -7.260 -3.916 9.552 1.00 87.19 196 ARG A C 1
ATOM 1492 O O . ARG A 1 196 ? -7.552 -3.025 10.342 1.00 87.19 196 ARG A O 1
ATOM 1499 N N . PHE A 1 197 ? -7.703 -3.925 8.291 1.00 86.19 197 PHE A N 1
ATOM 1500 C CA . PHE A 1 197 ? -8.584 -2.892 7.736 1.00 86.19 197 PHE A CA 1
ATOM 1501 C C . PHE A 1 197 ? -9.964 -2.870 8.394 1.00 86.19 197 PHE A C 1
ATOM 1503 O O . PHE A 1 197 ? -10.477 -1.789 8.685 1.00 86.19 197 PHE A O 1
ATOM 1510 N N . SER A 1 198 ? -10.573 -4.035 8.649 1.00 88.31 198 SER A N 1
ATOM 1511 C CA . SER A 1 198 ? -11.857 -4.085 9.352 1.00 88.31 198 SER A CA 1
ATOM 1512 C C . SER A 1 198 ? -11.707 -3.566 10.780 1.00 88.31 198 SER A C 1
ATOM 1514 O O . SER A 1 198 ? -12.492 -2.719 11.182 1.00 88.31 198 SER A O 1
ATOM 1516 N N . LEU A 1 199 ? -10.657 -3.984 11.502 1.00 86.69 199 LEU A N 1
ATOM 1517 C CA . LEU A 1 199 ? -10.371 -3.495 12.854 1.00 86.69 199 LEU A CA 1
ATOM 1518 C C . LEU A 1 199 ? -10.197 -1.981 12.886 1.00 86.69 199 LEU A C 1
ATOM 1520 O O . LEU A 1 199 ? -10.827 -1.313 13.698 1.00 86.69 199 LEU A O 1
ATOM 1524 N N . TYR A 1 200 ? -9.385 -1.435 11.982 1.00 84.44 200 TYR A N 1
ATOM 1525 C CA . TYR A 1 200 ? -9.170 0.005 11.893 1.00 84.44 200 TYR A CA 1
ATOM 1526 C C . TYR A 1 200 ? -10.481 0.769 11.654 1.00 84.44 200 TYR A C 1
ATOM 1528 O O . TYR A 1 200 ? -10.711 1.812 12.259 1.00 84.44 200 TYR A O 1
ATOM 1536 N N . ARG A 1 201 ? -11.380 0.230 10.819 1.00 82.94 201 ARG A N 1
ATOM 1537 C CA . ARG A 1 201 ? -12.717 0.804 10.584 1.00 82.94 201 ARG A CA 1
ATOM 1538 C C . ARG A 1 201 ? -13.670 0.629 11.769 1.00 82.94 201 ARG A C 1
ATOM 1540 O O . ARG A 1 201 ? -14.560 1.457 11.953 1.00 82.94 201 ARG A O 1
ATOM 1547 N N . ASP A 1 202 ? -13.508 -0.440 12.542 1.00 85.19 202 ASP A N 1
ATOM 1548 C CA . ASP A 1 202 ? -14.308 -0.720 13.735 1.00 85.19 202 ASP A CA 1
ATOM 1549 C C . ASP A 1 202 ? -13.874 0.117 14.945 1.00 85.19 202 ASP A C 1
ATOM 1551 O O . ASP A 1 202 ? -14.661 0.287 15.878 1.00 85.19 202 ASP A O 1
ATOM 1555 N N . MET A 1 203 ? -12.654 0.665 14.937 1.00 85.81 203 MET A N 1
ATOM 1556 C CA . MET A 1 203 ? -12.195 1.601 15.959 1.00 85.81 203 MET A CA 1
ATOM 1557 C C . MET A 1 203 ? -13.031 2.882 15.912 1.00 85.81 203 MET A C 1
ATOM 1559 O O . MET A 1 203 ? -12.888 3.724 15.020 1.00 85.81 203 MET A O 1
ATOM 1563 N N . LYS A 1 204 ? -13.902 3.036 16.910 1.00 86.00 204 LYS A N 1
ATOM 1564 C CA . LYS A 1 204 ? -14.752 4.212 17.095 1.00 86.00 204 LYS A CA 1
ATOM 1565 C C . LYS A 1 204 ? -14.342 4.998 18.332 1.00 86.00 204 LYS A C 1
ATOM 1567 O O . LYS A 1 204 ? -13.871 4.430 19.314 1.00 86.00 204 LYS A O 1
ATOM 1572 N N . VAL A 1 205 ? -14.576 6.302 18.289 1.00 90.06 205 VAL A N 1
ATOM 1573 C CA . VAL A 1 205 ? -14.414 7.222 19.420 1.00 90.06 205 VAL A CA 1
ATOM 1574 C C . VAL A 1 205 ? -15.712 7.952 19.694 1.00 90.06 205 VAL A C 1
ATOM 1576 O O . VAL A 1 205 ? -16.520 8.140 18.785 1.00 90.06 205 VAL A O 1
ATOM 1579 N N . VAL A 1 206 ? -15.897 8.387 20.939 1.00 90.75 206 VAL A N 1
ATOM 1580 C CA . VAL A 1 206 ? -16.976 9.312 21.293 1.00 90.75 206 VAL A CA 1
ATOM 1581 C C . VAL A 1 206 ? -16.674 10.658 20.633 1.00 90.75 206 VAL A C 1
ATOM 1583 O O . VAL A 1 206 ? -15.684 11.309 20.959 1.00 90.75 206 VAL A O 1
ATOM 1586 N N . THR A 1 207 ? -17.502 11.053 19.670 1.00 90.44 207 THR A N 1
ATOM 1587 C CA . THR A 1 207 ? -17.393 12.329 18.950 1.00 90.44 207 THR A CA 1
ATOM 1588 C C . THR A 1 207 ? -18.268 13.420 19.554 1.00 90.44 207 THR A C 1
ATOM 1590 O O . THR A 1 207 ? -17.995 14.598 19.347 1.00 90.44 207 THR A O 1
ATOM 1593 N N . SER A 1 208 ? -19.316 13.042 20.286 1.00 89.31 208 SER A N 1
ATOM 1594 C CA . SER A 1 208 ? -20.150 13.959 21.066 1.00 89.31 208 SER A CA 1
ATOM 1595 C C . SER A 1 208 ? -20.582 13.277 22.358 1.00 89.31 208 SER A C 1
ATOM 1597 O O . SER A 1 208 ? -20.878 12.083 22.340 1.00 89.31 208 SER A O 1
ATOM 1599 N N . HIS A 1 209 ? -20.617 14.042 23.447 1.00 91.88 209 HIS A N 1
ATOM 1600 C CA . HIS A 1 209 ? -21.048 13.614 24.775 1.00 91.88 209 HIS A CA 1
ATOM 1601 C C . HIS A 1 209 ? -22.072 14.628 25.286 1.00 91.88 209 HIS A C 1
ATOM 1603 O O . HIS A 1 209 ? -21.719 15.675 25.839 1.00 91.88 209 HIS A O 1
ATOM 1609 N N . GLU A 1 210 ? -23.350 14.363 25.029 1.00 91.19 210 GLU A N 1
ATOM 1610 C CA . GLU A 1 210 ? -24.425 15.319 25.286 1.00 91.19 210 GLU A CA 1
ATOM 1611 C C . GLU A 1 210 ? -25.263 14.903 26.484 1.00 91.19 210 GLU A C 1
ATOM 1613 O O . GLU A 1 210 ? -25.779 13.790 26.562 1.00 91.19 210 GLU A O 1
ATOM 1618 N N . ARG A 1 211 ? -25.439 15.828 27.430 1.00 90.44 211 ARG A N 1
ATOM 1619 C CA . ARG A 1 211 ? -26.295 15.607 28.593 1.00 90.44 211 ARG A CA 1
ATOM 1620 C C . ARG A 1 211 ? -27.757 15.522 28.163 1.00 90.44 211 ARG A C 1
ATOM 1622 O O . ARG A 1 211 ? -28.281 16.466 27.571 1.00 90.44 211 ARG A O 1
ATOM 1629 N N . ILE A 1 212 ? -28.446 14.456 28.559 1.00 90.81 212 ILE A N 1
ATOM 1630 C CA . ILE A 1 212 ? -29.874 14.289 28.291 1.00 90.81 212 ILE A CA 1
ATOM 1631 C C . ILE A 1 212 ? -30.648 15.343 29.089 1.00 90.81 212 ILE A C 1
ATOM 1633 O O . ILE A 1 212 ? -30.549 15.417 30.319 1.00 90.81 212 ILE A O 1
ATOM 1637 N N . VAL A 1 213 ? -31.411 16.189 28.396 1.00 89.69 213 VAL A N 1
ATOM 1638 C CA . VAL A 1 213 ? -32.202 17.255 29.027 1.00 89.69 213 VAL A CA 1
ATOM 1639 C C . VAL A 1 213 ? -33.227 16.634 29.978 1.00 89.69 213 VAL A C 1
ATOM 1641 O O . VAL A 1 213 ? -33.997 15.764 29.590 1.00 89.69 213 VAL A O 1
ATOM 1644 N N . GLY A 1 214 ? -33.234 17.085 31.234 1.00 89.38 214 GLY A N 1
ATOM 1645 C CA . GLY A 1 214 ? -34.151 16.579 32.261 1.00 89.38 214 GLY A CA 1
ATOM 1646 C C . GLY A 1 214 ? -33.691 15.312 32.993 1.00 89.38 214 GLY A C 1
ATOM 1647 O O . GLY A 1 214 ? -34.384 14.886 33.907 1.00 89.38 214 GLY A O 1
ATOM 1648 N N . SER A 1 215 ? -32.514 14.755 32.685 1.00 91.12 215 SER A N 1
ATOM 1649 C CA . SER A 1 215 ? -31.969 13.552 33.353 1.00 91.12 215 SER A CA 1
ATOM 1650 C C . SER A 1 215 ? -31.377 13.788 34.749 1.00 91.12 215 SER A C 1
ATOM 1652 O O . SER A 1 215 ? -30.744 12.903 35.321 1.00 91.12 215 SER A O 1
ATOM 1654 N N . LYS A 1 216 ? -31.538 14.991 35.309 1.00 92.88 216 LYS A N 1
ATOM 1655 C CA . LYS A 1 216 ? -30.969 15.339 36.611 1.00 92.88 216 LYS A CA 1
ATOM 1656 C C . LYS A 1 216 ? -31.565 14.437 37.696 1.00 92.88 216 LYS A C 1
ATOM 1658 O O . LYS A 1 216 ? -32.753 14.553 37.996 1.00 92.88 216 LYS A O 1
ATOM 1663 N N . ARG A 1 217 ? -30.728 13.629 38.347 1.00 92.69 217 ARG A N 1
ATOM 1664 C CA . ARG A 1 217 ? -31.094 12.856 39.541 1.00 92.69 217 ARG A CA 1
ATOM 1665 C C . ARG A 1 217 ? -30.206 13.237 40.716 1.00 92.69 217 ARG A C 1
ATOM 1667 O O . ARG A 1 217 ? -29.000 13.386 40.573 1.00 92.69 217 ARG A O 1
ATOM 1674 N N . VAL A 1 218 ? -30.815 13.418 41.884 1.00 92.19 218 VAL A N 1
ATOM 1675 C CA . VAL A 1 218 ? -30.076 13.707 43.117 1.00 92.19 218 VAL A CA 1
ATOM 1676 C C . VAL A 1 218 ? -29.729 12.381 43.776 1.00 92.19 218 VAL A C 1
ATOM 1678 O O . VAL A 1 218 ? -30.627 11.643 44.183 1.00 92.19 218 VAL A O 1
ATOM 1681 N N . VAL A 1 219 ? -28.437 12.084 43.886 1.00 93.19 219 VAL A N 1
ATOM 1682 C CA . VAL A 1 219 ? -27.935 10.870 44.534 1.00 93.19 219 VAL A CA 1
ATOM 1683 C C . VAL A 1 219 ? -27.369 11.237 45.894 1.00 93.19 219 VAL A C 1
ATOM 1685 O O . VAL A 1 219 ? -26.603 12.191 46.034 1.00 93.19 219 VAL A O 1
ATOM 1688 N N . CYS A 1 220 ? -27.782 10.499 46.922 1.00 93.38 220 CYS A N 1
ATOM 1689 C CA . CYS A 1 220 ? -27.278 10.705 48.268 1.00 93.38 220 CYS A CA 1
ATOM 1690 C C . CYS A 1 220 ? -25.968 9.942 48.488 1.00 93.38 220 CYS A C 1
ATOM 1692 O O . CYS A 1 220 ? -25.948 8.716 48.399 1.00 93.38 220 CYS A O 1
ATOM 1694 N N . ASP A 1 221 ? -24.908 10.663 48.843 1.00 92.81 221 ASP A N 1
ATOM 1695 C CA . ASP A 1 221 ? -23.581 10.104 49.119 1.00 92.81 221 ASP A CA 1
ATOM 1696 C C . ASP A 1 221 ? -23.427 9.648 50.573 1.00 92.81 221 ASP A C 1
ATOM 1698 O O . ASP A 1 221 ? -22.620 8.774 50.881 1.00 92.81 221 ASP A O 1
ATOM 1702 N N . GLU A 1 222 ? -24.154 10.279 51.498 1.00 95.12 222 GLU A N 1
ATOM 1703 C CA . GLU A 1 222 ? -24.039 10.009 52.930 1.00 95.12 222 GLU A CA 1
ATOM 1704 C C . GLU A 1 222 ? -25.398 10.147 53.621 1.00 95.12 222 GLU A C 1
ATOM 1706 O O . GLU A 1 222 ? -26.055 11.188 53.525 1.00 95.12 222 GLU A O 1
ATOM 1711 N N . TYR A 1 223 ? -25.799 9.119 54.369 1.00 94.31 223 TYR A N 1
ATOM 1712 C CA . TYR A 1 223 ? -27.059 9.082 55.112 1.00 94.31 223 TYR A CA 1
ATOM 1713 C C . TYR A 1 223 ? -26.834 9.382 56.599 1.00 94.31 223 TYR A C 1
ATOM 1715 O O . TYR A 1 223 ? -25.844 8.963 57.197 1.00 94.31 223 TYR A O 1
ATOM 1723 N N . ARG A 1 224 ? -27.770 10.103 57.224 1.00 93.69 224 ARG A N 1
ATOM 1724 C CA . ARG A 1 224 ? -27.829 10.263 58.687 1.00 93.69 224 ARG A CA 1
ATOM 1725 C C . ARG A 1 224 ? -28.387 8.994 59.343 1.00 93.69 224 ARG A C 1
ATOM 1727 O O . ARG A 1 224 ? -29.039 8.183 58.692 1.00 93.69 224 ARG A O 1
ATOM 1734 N N . SER A 1 225 ? -28.229 8.869 60.662 1.00 92.94 225 SER A N 1
ATOM 1735 C CA . SER A 1 225 ? -28.798 7.764 61.456 1.00 92.94 225 SER A CA 1
ATOM 1736 C C . SER A 1 225 ? -30.322 7.624 61.314 1.00 92.94 225 SER A C 1
ATOM 1738 O O . SER A 1 225 ? -30.845 6.515 61.343 1.00 92.94 225 SER A O 1
ATOM 1740 N N . ASN A 1 226 ? -31.039 8.723 61.065 1.00 93.56 226 ASN A N 1
ATOM 1741 C CA . ASN A 1 226 ? -32.479 8.728 60.781 1.00 93.56 226 ASN A CA 1
ATOM 1742 C C . ASN A 1 226 ? -32.833 8.456 59.302 1.00 93.56 226 ASN A C 1
ATOM 1744 O O . ASN A 1 226 ? -33.947 8.758 58.886 1.00 93.56 226 ASN A O 1
ATOM 1748 N N . HIS A 1 227 ? -31.887 7.946 58.505 1.00 89.94 227 HIS A N 1
ATOM 1749 C CA . HIS A 1 227 ? -32.057 7.593 57.088 1.00 89.94 227 HIS A CA 1
ATOM 1750 C C . HIS A 1 227 ? -32.377 8.784 56.164 1.00 89.94 227 HIS A C 1
ATOM 1752 O O . HIS A 1 227 ? -32.748 8.602 55.008 1.00 89.94 227 HIS A O 1
ATOM 1758 N N . THR A 1 228 ? -32.185 10.021 56.634 1.00 92.31 228 THR A N 1
ATOM 1759 C CA . THR A 1 228 ? -32.274 11.216 55.783 1.00 92.31 228 THR A CA 1
ATOM 1760 C C . THR A 1 228 ? -30.936 11.516 55.120 1.00 92.31 228 THR A C 1
ATOM 1762 O O . THR A 1 228 ? -29.874 11.282 55.705 1.00 92.31 228 THR A O 1
ATOM 1765 N N . CYS A 1 229 ? -30.968 12.075 53.910 1.00 91.06 229 CYS A N 1
ATOM 1766 C CA . CYS A 1 229 ? -29.744 12.402 53.191 1.00 91.06 229 CYS A CA 1
ATOM 1767 C C . CYS A 1 229 ? -28.979 13.561 53.851 1.00 91.06 229 CYS A C 1
ATOM 1769 O O . CYS A 1 229 ? -29.539 14.635 54.093 1.00 91.06 229 CYS A O 1
ATOM 1771 N N . LYS A 1 230 ? -27.695 13.350 54.156 1.00 93.94 230 LYS A N 1
ATOM 1772 C CA . LYS A 1 230 ? -26.789 14.354 54.736 1.00 93.94 230 LYS A CA 1
ATOM 1773 C C . LYS A 1 230 ? -26.036 15.135 53.670 1.00 93.94 230 LYS A C 1
ATOM 1775 O O . LYS A 1 230 ? -25.900 16.348 53.809 1.00 93.94 230 LYS A O 1
ATOM 1780 N N . ARG A 1 231 ? -25.545 14.436 52.649 1.00 95.12 231 ARG A N 1
ATOM 1781 C CA . ARG A 1 231 ? -24.752 14.985 51.550 1.00 95.12 231 ARG A CA 1
ATOM 1782 C C . ARG A 1 231 ? -25.173 14.300 50.259 1.00 95.12 231 ARG A C 1
ATOM 1784 O O . ARG A 1 231 ? -25.307 13.080 50.244 1.00 95.12 231 ARG A O 1
ATOM 1791 N N . SER A 1 232 ? -25.384 15.084 49.213 1.00 93.69 232 SER A N 1
ATOM 1792 C CA . SER A 1 232 ? -25.803 14.599 47.901 1.00 93.69 232 SER A CA 1
ATOM 1793 C C . SER A 1 232 ? -25.085 15.343 46.788 1.00 93.69 232 SER A C 1
ATOM 1795 O O . SER A 1 232 ? -24.670 16.491 46.977 1.00 93.69 232 SER A O 1
ATOM 1797 N N . HIS A 1 233 ? -25.038 14.720 45.618 1.00 94.69 233 HIS A N 1
ATOM 1798 C CA . HIS A 1 233 ? -24.631 15.351 44.373 1.00 94.69 233 HIS A CA 1
ATOM 1799 C C . HIS A 1 233 ? -25.693 15.147 43.289 1.00 94.69 233 HIS A C 1
ATOM 1801 O O . HIS A 1 233 ? -26.595 14.314 43.409 1.00 94.69 233 HIS A O 1
ATOM 1807 N N . ASP A 1 234 ? -25.585 15.951 42.236 1.00 94.19 234 ASP A N 1
ATOM 1808 C CA . ASP A 1 234 ? -26.408 15.815 41.044 1.00 94.19 234 ASP A CA 1
ATOM 1809 C C . ASP A 1 234 ? -25.698 14.892 40.052 1.00 94.19 234 ASP A C 1
ATOM 1811 O O . ASP A 1 234 ? -24.582 15.187 39.618 1.00 94.19 234 ASP A O 1
ATOM 1815 N N . GLU A 1 235 ? -26.356 13.806 39.673 1.00 94.00 235 GLU A N 1
ATOM 1816 C CA . GLU A 1 235 ? -25.940 12.922 38.591 1.00 94.00 235 GLU A CA 1
ATOM 1817 C C . GLU A 1 235 ? -26.815 13.186 37.355 1.00 94.00 235 GLU A C 1
ATOM 1819 O O . GLU A 1 235 ? -27.973 13.607 37.465 1.00 94.00 235 GLU A O 1
ATOM 1824 N N . TYR A 1 236 ? -26.253 12.974 36.168 1.00 93.56 236 TYR A N 1
ATOM 1825 C CA . TYR A 1 236 ? -26.921 13.213 34.892 1.00 93.56 236 TYR A CA 1
ATOM 1826 C C . TYR A 1 236 ? -26.681 12.036 33.957 1.00 93.56 236 TYR A C 1
ATOM 1828 O O . TYR A 1 236 ? -25.593 11.459 33.964 1.00 93.56 236 TYR A O 1
ATOM 1836 N N . ASP A 1 237 ? -27.666 11.741 33.117 1.00 92.75 237 ASP A N 1
ATOM 1837 C CA . ASP A 1 237 ? -27.494 10.785 32.032 1.00 92.75 237 ASP A CA 1
ATOM 1838 C C . ASP A 1 237 ? -26.977 11.508 30.780 1.00 92.75 237 ASP A C 1
ATOM 1840 O O . ASP A 1 237 ? -27.320 12.666 30.503 1.00 92.75 237 ASP A O 1
ATOM 1844 N N . TYR A 1 238 ? -26.154 10.806 30.008 1.00 91.75 238 TYR A N 1
ATOM 1845 C CA . TYR A 1 238 ? -25.518 11.316 28.799 1.00 91.75 238 TYR A CA 1
ATOM 1846 C C . TYR A 1 238 ? -25.813 10.399 27.617 1.00 91.75 238 TYR A C 1
ATOM 1848 O O . TYR A 1 238 ? -25.972 9.190 27.778 1.00 91.75 238 TYR A O 1
ATOM 1856 N N . ASN A 1 239 ? -25.885 10.994 26.432 1.00 91.88 239 ASN A N 1
ATOM 1857 C CA . ASN A 1 239 ? -25.962 10.288 25.170 1.00 91.88 239 ASN A CA 1
ATOM 1858 C C . ASN A 1 239 ? -24.643 10.476 24.414 1.00 91.88 239 ASN A C 1
ATOM 1860 O O . ASN A 1 239 ? -24.271 11.603 24.071 1.00 91.88 239 ASN A O 1
ATOM 1864 N N . ASP A 1 240 ? -23.957 9.365 24.155 1.00 92.75 240 ASP A N 1
ATOM 1865 C CA . ASP A 1 240 ? -22.705 9.343 23.408 1.00 92.75 240 ASP A CA 1
ATOM 1866 C C . ASP A 1 240 ? -22.972 9.092 21.928 1.00 92.75 240 ASP A C 1
ATOM 1868 O O . ASP A 1 240 ? -23.622 8.121 21.539 1.00 92.75 240 ASP A O 1
ATOM 1872 N N . THR A 1 241 ? -22.414 9.953 21.081 1.00 89.56 241 THR A N 1
ATOM 1873 C CA . THR A 1 241 ? -22.345 9.700 19.640 1.00 89.56 241 THR A CA 1
ATOM 1874 C C . THR A 1 241 ? -20.970 9.153 19.300 1.00 89.56 241 THR A C 1
ATOM 1876 O O . THR A 1 241 ? -19.962 9.740 19.692 1.00 89.56 241 THR A O 1
ATOM 1879 N N . TYR A 1 242 ? -20.920 8.056 18.543 1.00 87.81 242 TYR A N 1
ATOM 1880 C CA . TYR A 1 242 ? -19.671 7.412 18.139 1.00 87.81 242 TYR A CA 1
ATOM 1881 C C . TYR A 1 242 ? -19.369 7.652 16.658 1.00 87.81 242 TYR A C 1
ATOM 1883 O O . TYR A 1 242 ? -20.213 7.399 15.798 1.00 87.81 242 TYR A O 1
ATOM 1891 N N . GLY A 1 243 ? -18.140 8.065 16.357 1.00 85.88 243 GLY A N 1
ATOM 1892 C CA . GLY A 1 243 ? -17.618 8.225 14.999 1.00 85.88 243 GLY A CA 1
ATOM 1893 C C . GLY A 1 243 ? -16.317 7.445 14.781 1.00 85.88 243 GLY A C 1
ATOM 1894 O O . GLY A 1 243 ? -15.791 6.860 15.729 1.00 85.88 243 GLY A O 1
ATOM 1895 N N . PRO A 1 244 ? -15.794 7.394 13.543 1.00 85.38 244 PRO A N 1
ATOM 1896 C CA . PRO A 1 244 ? -14.538 6.704 13.248 1.00 85.38 244 PRO A CA 1
ATOM 1897 C C . PRO A 1 244 ? -13.357 7.362 13.977 1.00 85.38 244 PRO A C 1
ATOM 1899 O O . PRO A 1 244 ? -13.262 8.587 14.012 1.00 85.38 244 PRO A O 1
ATOM 1902 N N . PHE A 1 245 ? -12.443 6.554 14.529 1.00 84.56 245 PHE A N 1
ATOM 1903 C CA . PHE A 1 245 ? -11.220 7.046 15.184 1.00 84.56 245 PHE A CA 1
ATOM 1904 C C . PHE A 1 245 ? -10.329 7.827 14.211 1.00 84.56 245 PHE A C 1
ATOM 1906 O O . PHE A 1 245 ? -9.803 8.887 14.543 1.00 84.56 245 PHE A O 1
ATOM 1913 N N . ALA A 1 246 ? -10.160 7.300 13.000 1.00 82.06 246 ALA A N 1
ATOM 1914 C CA . ALA A 1 246 ? -9.368 7.921 11.955 1.00 82.06 246 ALA A CA 1
ATOM 1915 C C . ALA A 1 246 ? -9.830 7.443 10.571 1.00 82.06 246 ALA A C 1
ATOM 1917 O O . ALA A 1 246 ? -10.559 6.459 10.438 1.00 82.06 246 ALA A O 1
ATOM 1918 N N . SER A 1 247 ? -9.415 8.168 9.534 1.00 82.19 247 SER A N 1
ATOM 1919 C CA . SER A 1 247 ? -9.615 7.774 8.139 1.00 82.19 247 SER A CA 1
ATOM 1920 C C . SER A 1 247 ? -8.295 7.313 7.537 1.00 82.19 247 SER A C 1
ATOM 1922 O O . SER A 1 247 ? -7.239 7.856 7.865 1.00 82.19 247 SER A O 1
ATOM 1924 N N . TRP A 1 248 ? -8.358 6.330 6.638 1.00 84.00 248 TRP A N 1
ATOM 1925 C CA . TRP A 1 248 ? -7.191 5.821 5.925 1.00 84.00 248 TRP A CA 1
ATOM 1926 C C . TRP A 1 248 ? -6.424 6.956 5.233 1.00 84.00 248 TRP A C 1
ATOM 1928 O O . TRP A 1 248 ? -6.975 7.668 4.395 1.00 84.00 248 TRP A O 1
ATOM 1938 N N . GLN A 1 249 ? -5.143 7.106 5.580 1.00 85.88 249 GLN A N 1
ATOM 1939 C CA . GLN A 1 249 ? -4.255 8.138 5.027 1.00 85.88 249 GLN A CA 1
ATOM 1940 C C . GLN A 1 249 ? -3.277 7.600 3.965 1.00 85.88 249 GLN A C 1
ATOM 1942 O O . GLN A 1 249 ? -2.413 8.341 3.497 1.00 85.88 249 GLN A O 1
ATOM 1947 N N . GLY A 1 250 ? -3.401 6.325 3.576 1.00 86.25 250 GLY A N 1
ATOM 1948 C CA . GLY A 1 250 ? -2.520 5.706 2.584 1.00 86.25 250 GLY A CA 1
ATOM 1949 C C . GLY A 1 250 ? -1.319 4.955 3.144 1.00 86.25 250 GLY A C 1
ATOM 1950 O O . GLY A 1 250 ? -0.475 4.568 2.358 1.00 86.25 250 GLY A O 1
ATOM 1951 N N . CYS A 1 251 ? -1.169 4.755 4.451 1.00 83.06 251 CYS A N 1
ATOM 1952 C CA . CYS A 1 251 ? 0.063 4.177 4.996 1.00 83.06 251 CYS A CA 1
ATOM 1953 C C . CYS A 1 251 ? 0.001 2.648 5.109 1.00 83.06 251 CYS A C 1
ATOM 1955 O O . CYS A 1 251 ? -0.850 2.112 5.813 1.00 83.06 251 CYS A O 1
ATOM 1957 N N . VAL A 1 252 ? 0.952 1.957 4.480 1.00 84.31 252 VAL A N 1
ATOM 1958 C CA . VAL A 1 252 ? 1.221 0.527 4.681 1.00 84.31 252 VAL A CA 1
ATOM 1959 C C . VAL A 1 252 ? 2.457 0.397 5.564 1.00 84.31 252 VAL A C 1
ATOM 1961 O O . VAL A 1 252 ? 3.504 0.961 5.248 1.00 84.31 252 VAL A O 1
ATOM 1964 N N . GLU A 1 253 ? 2.325 -0.286 6.696 1.00 76.19 253 GLU A N 1
ATOM 1965 C CA . GLU A 1 253 ? 3.399 -0.427 7.684 1.00 76.19 253 GLU A CA 1
ATOM 1966 C C . GLU A 1 253 ? 4.517 -1.355 7.197 1.00 76.19 253 GLU A C 1
ATOM 1968 O O . GLU A 1 253 ? 4.250 -2.379 6.566 1.00 76.19 253 GLU A O 1
ATOM 1973 N N . ASP A 1 254 ? 5.762 -0.995 7.523 1.00 73.94 254 ASP A N 1
ATOM 1974 C CA . ASP A 1 254 ? 6.886 -1.930 7.470 1.00 73.94 254 ASP A CA 1
ATOM 1975 C C . ASP A 1 254 ? 6.829 -2.873 8.683 1.00 73.94 254 ASP A C 1
ATOM 1977 O O . ASP A 1 254 ? 6.314 -2.515 9.750 1.00 73.94 254 ASP A O 1
ATOM 1981 N N . ARG A 1 255 ? 7.365 -4.087 8.540 1.00 76.38 255 ARG A N 1
ATOM 1982 C CA . ARG A 1 255 ? 7.478 -5.012 9.674 1.00 76.38 255 ARG A CA 1
ATOM 1983 C C . ARG A 1 255 ? 8.553 -4.502 10.647 1.00 76.38 255 ARG A C 1
ATOM 1985 O O . ARG A 1 255 ? 9.505 -3.838 10.245 1.00 76.38 255 ARG A O 1
ATOM 1992 N N . PRO A 1 256 ? 8.465 -4.809 11.947 1.00 73.56 256 PRO A N 1
ATOM 1993 C CA . PRO A 1 256 ? 9.581 -4.569 12.851 1.00 73.56 256 PRO A CA 1
ATOM 1994 C C . PRO A 1 256 ? 10.798 -5.426 12.470 1.00 73.56 256 PRO A C 1
ATOM 1996 O O . PRO A 1 256 ? 10.662 -6.582 12.068 1.00 73.56 256 PRO A O 1
ATOM 1999 N N . TYR A 1 257 ? 12.006 -4.895 12.656 1.00 71.88 257 TYR A N 1
ATOM 2000 C CA . TYR A 1 257 ? 13.230 -5.700 12.585 1.00 71.88 257 TYR A CA 1
ATOM 2001 C C . TYR A 1 257 ? 13.209 -6.808 13.660 1.00 71.88 257 TYR A C 1
ATOM 2003 O O . TYR A 1 257 ? 12.826 -6.513 14.795 1.00 71.88 257 TYR A O 1
ATOM 2011 N N . PRO A 1 258 ? 13.639 -8.056 13.369 1.00 77.06 258 PRO A N 1
ATOM 2012 C CA . PRO A 1 258 ? 14.318 -8.534 12.154 1.00 77.06 258 PRO A CA 1
ATOM 2013 C C . PRO A 1 258 ? 13.388 -9.067 11.056 1.00 77.06 258 PRO A C 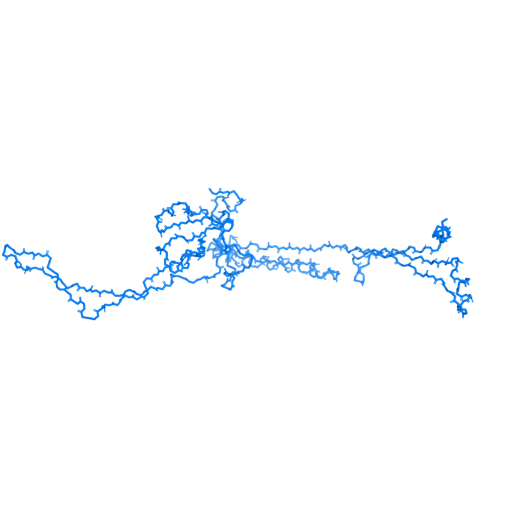1
ATOM 2015 O O . PRO A 1 258 ? 13.855 -9.587 10.046 1.00 77.06 258 PRO A O 1
ATOM 2018 N N . TYR A 1 259 ? 12.079 -8.969 11.233 1.00 75.56 259 TYR A N 1
ATOM 2019 C CA . TYR A 1 259 ? 11.107 -9.563 10.323 1.00 75.56 259 TYR A CA 1
ATOM 2020 C C . TYR A 1 259 ? 10.859 -8.732 9.056 1.00 75.56 259 TYR A C 1
ATOM 2022 O O . TYR A 1 259 ? 10.194 -9.189 8.133 1.00 75.56 259 TYR A O 1
ATOM 2030 N N . ASN A 1 260 ? 11.413 -7.522 8.964 1.00 69.31 260 ASN A N 1
ATOM 2031 C CA . ASN A 1 260 ? 11.412 -6.735 7.727 1.00 69.31 260 ASN A CA 1
ATOM 2032 C C . ASN A 1 260 ? 12.460 -7.170 6.701 1.00 69.31 260 ASN A C 1
ATOM 2034 O O . ASN A 1 260 ? 12.401 -6.741 5.552 1.00 69.31 260 ASN A O 1
ATOM 2038 N N . VAL A 1 261 ? 13.426 -8.007 7.093 1.00 71.12 261 VAL A N 1
ATOM 2039 C CA . VAL A 1 261 ? 14.471 -8.502 6.182 1.00 71.12 261 VAL A CA 1
ATOM 2040 C C . VAL A 1 261 ? 14.237 -9.940 5.716 1.00 71.12 261 VAL A C 1
ATOM 2042 O O . VAL A 1 261 ? 15.055 -10.477 4.969 1.00 71.12 261 VAL A O 1
ATOM 2045 N N . ASN A 1 262 ? 13.153 -10.588 6.151 1.00 68.94 262 ASN A N 1
ATOM 2046 C CA . ASN A 1 262 ? 12.786 -11.936 5.724 1.00 68.94 262 ASN A CA 1
ATOM 2047 C C . ASN A 1 262 ? 11.266 -12.166 5.792 1.00 68.94 262 ASN A C 1
ATOM 2049 O O . ASN A 1 262 ? 10.552 -11.480 6.512 1.00 68.94 262 ASN A O 1
ATOM 2053 N N . ASP A 1 263 ? 10.779 -13.190 5.091 1.00 63.62 263 ASP A N 1
ATOM 2054 C CA . ASP A 1 263 ? 9.366 -13.602 5.136 1.00 63.62 263 ASP A CA 1
ATOM 2055 C C . ASP A 1 263 ? 9.074 -14.580 6.291 1.00 63.62 263 ASP A C 1
ATOM 2057 O O . ASP A 1 263 ? 8.066 -15.291 6.280 1.00 63.62 263 ASP A O 1
ATOM 2061 N N . ALA A 1 264 ? 9.964 -14.675 7.288 1.00 69.00 264 ALA A N 1
ATOM 2062 C CA . ALA A 1 264 ? 9.755 -15.585 8.407 1.00 69.00 264 ALA A CA 1
ATOM 2063 C C . ALA A 1 264 ? 8.557 -15.108 9.250 1.00 69.00 264 ALA A C 1
ATOM 2065 O O . ALA A 1 264 ? 8.411 -13.897 9.444 1.00 69.00 264 ALA A O 1
ATOM 2066 N N . PRO A 1 265 ? 7.707 -16.017 9.761 1.00 61.16 265 PRO A N 1
ATOM 2067 C CA . PRO A 1 265 ? 6.681 -15.665 10.744 1.00 61.16 265 PRO A CA 1
ATOM 2068 C C . PRO A 1 265 ? 7.318 -15.063 12.008 1.00 61.16 265 PRO A C 1
ATOM 2070 O O . PRO A 1 265 ? 8.431 -15.471 12.354 1.00 61.16 265 PRO A O 1
ATOM 2073 N N . ALA A 1 266 ? 6.630 -14.127 12.681 1.00 60.34 266 ALA A N 1
ATOM 2074 C CA . ALA A 1 266 ? 7.062 -13.662 14.004 1.00 60.34 266 ALA A CA 1
ATOM 2075 C C . ALA A 1 266 ? 6.907 -14.700 15.103 1.00 60.34 266 ALA A C 1
ATOM 2077 O O . ALA A 1 266 ? 5.930 -15.484 15.054 1.00 60.34 266 ALA A O 1
#

Secondary structure (DSSP, 8-state):
-HHHHHHTT--GGGEEEEEE--BTTTTB-EEEEEEEEEE--SSHHHHHHHTT-----EEEEEEEEEE----EEEEEEEE-SGGGGSBPTTTSSBHHHHHHHHHHHHHHHHHHHHHH-TTSSSSEEEEEEEESSEEE--GGGTT-TTS-TT--SGGGGTT--GGG-EETTEEEEEETTEEEEESGGGGGGTT-B-SHHHHHHH-EEEEEEEEPTT--EEEEEEE-TTS-EEEEEEE--EEEEEEES----SEEEPPPTTTTSS----

Foldseek 3Di:
DVVVVQVVPQDPVQKDWDWDDDDLPDQDLKTKIKIKGFRDGPCVQVVQVVVVHGDDTDIDMDMDIDRDAQAAEEEAEAEPDPQQQDDDPPPRHRNVVVSVVVVVVVCVVVVVVQVSVPNDDRSYHYHYFYDDQWTFQFQVCCPPPPDPNQQLQPVQCLVPDQQVQDDPQWGWDDDPSWIFTGGCVCPVRHGPTDTPVVVQQVAKDFPDKAWDPPQWDWDAPDADPVRHGDDIDIDTDIDTDIDRPDGDGRIDGQDPPPCNVDVDRD